Protein AF-A0A937Q7F6-F1 (afdb_monomer_lite)

Secondary structure (DSSP, 8-state):
---------------------------------S-SSTT---HHHHTTT-HHHHHHHTTSTTTTSEEE--HHHHHHH-PPP-SPEEETTEEEEEEEETTEEEEEEEETTEEEEEE--EEEE-SSEEEEEEE-GGG-EEEEEEEEETTTTEEEESGGG-B---TTS----BPPTTSGGGBIIIIIHHHHEEEEE---BTTTTB---EEEEESS-THHHH--

Foldseek 3Di:
DDDDDDDDDDDDDDDDDDDDDPDPDPPPPDPDDPPPDPPDDFQVVVCVVPVVVSVVQCPDQQVVQKDFDFLVCCVPQADFADAWADDPQWTWGWDDDRGWIWIWIQGPVGIDIFTFTMWGTRPFKTWTWGADPQRWTFTDQWIAGRVVNHIDGPQQVDFDDDVPDDGPPRDDSPDPCRTCLRPPVVQFAAAKDQPADPVSRHTPIDGDHTGNTPCVPVND

Structure (mmCIF, N/CA/C/O backbone):
data_AF-A0A937Q7F6-F1
#
_entry.id   AF-A0A937Q7F6-F1
#
loop_
_atom_site.group_PDB
_atom_site.id
_atom_site.type_symbol
_atom_site.label_atom_id
_atom_site.label_alt_id
_atom_site.label_comp_id
_atom_site.label_asym_id
_atom_site.label_entity_id
_atom_site.label_seq_id
_atom_site.pdbx_PDB_ins_code
_atom_site.Cartn_x
_atom_site.Cartn_y
_atom_site.Cartn_z
_atom_site.occupancy
_atom_site.B_iso_or_equiv
_atom_site.auth_seq_id
_atom_site.auth_comp_id
_atom_site.auth_asym_id
_atom_site.auth_atom_id
_atom_site.pdbx_PDB_model_num
ATOM 1 N N . MET A 1 1 ? 82.180 -1.353 56.296 1.00 41.38 1 MET A N 1
ATOM 2 C CA . MET A 1 1 ? 80.751 -1.530 56.639 1.00 41.38 1 MET A CA 1
ATOM 3 C C . MET A 1 1 ? 80.002 -0.275 56.201 1.00 41.38 1 MET A C 1
ATOM 5 O O . MET A 1 1 ? 80.162 0.764 56.822 1.00 41.38 1 MET A O 1
ATOM 9 N N . LYS A 1 2 ? 79.315 -0.335 55.053 1.00 37.00 2 LYS A N 1
ATOM 10 C CA . LYS A 1 2 ? 78.633 0.799 54.401 1.00 37.00 2 LYS A CA 1
ATOM 11 C C . LYS A 1 2 ? 77.178 0.865 54.887 1.00 37.00 2 LYS A C 1
ATOM 13 O O . LYS A 1 2 ? 76.529 -0.176 54.926 1.00 37.00 2 LYS A O 1
ATOM 18 N N . ARG A 1 3 ? 76.678 2.050 55.258 1.00 42.69 3 ARG A N 1
ATOM 19 C CA . ARG A 1 3 ? 75.263 2.291 55.595 1.00 42.69 3 ARG A CA 1
ATOM 20 C C . ARG A 1 3 ? 74.592 3.149 54.524 1.00 42.69 3 ARG A C 1
ATOM 22 O O . ARG A 1 3 ? 75.158 4.129 54.055 1.00 42.69 3 ARG A O 1
ATOM 29 N N . SER A 1 4 ? 73.405 2.683 54.161 1.00 40.66 4 SER A N 1
ATOM 30 C CA . SER A 1 4 ? 72.508 3.097 53.090 1.00 40.66 4 SER A CA 1
ATOM 31 C C . SER A 1 4 ? 71.841 4.453 53.307 1.00 40.66 4 SER A C 1
ATOM 33 O O . SER A 1 4 ? 71.463 4.787 54.425 1.00 40.66 4 SER A O 1
ATOM 35 N N . ILE A 1 5 ? 71.572 5.152 52.203 1.00 44.28 5 ILE A N 1
ATOM 36 C CA . ILE A 1 5 ? 70.488 6.132 52.070 1.00 44.28 5 ILE A CA 1
ATOM 37 C C . ILE A 1 5 ? 69.797 5.799 50.744 1.00 44.28 5 ILE A C 1
ATOM 39 O O . ILE A 1 5 ? 70.442 5.830 49.699 1.00 44.28 5 ILE A O 1
ATOM 43 N N . PHE A 1 6 ? 68.516 5.430 50.783 1.00 43.22 6 PHE A N 1
ATOM 44 C CA . PHE A 1 6 ? 67.687 5.253 49.589 1.00 43.22 6 PHE A CA 1
ATOM 45 C C . PHE A 1 6 ? 66.431 6.111 49.739 1.00 43.22 6 PHE A C 1
ATOM 47 O O . PHE A 1 6 ? 65.776 6.087 50.781 1.00 43.22 6 PHE A O 1
ATOM 54 N N . LEU A 1 7 ? 66.169 6.915 48.709 1.00 42.97 7 LEU A N 1
ATOM 55 C CA . LEU A 1 7 ? 65.088 7.888 48.626 1.00 42.97 7 LEU A CA 1
ATOM 56 C C . LEU A 1 7 ? 63.710 7.217 48.538 1.00 42.97 7 LEU A C 1
ATOM 58 O O . LEU A 1 7 ? 63.527 6.230 47.828 1.00 42.97 7 LEU A O 1
ATOM 62 N N . ILE A 1 8 ? 62.739 7.821 49.220 1.00 42.22 8 ILE A N 1
ATOM 63 C CA . ILE A 1 8 ? 61.308 7.519 49.138 1.00 42.22 8 ILE A CA 1
ATOM 64 C C . ILE A 1 8 ? 60.747 8.209 47.886 1.00 42.22 8 ILE A C 1
ATOM 66 O O . ILE A 1 8 ? 60.823 9.431 47.778 1.00 42.22 8 ILE A O 1
ATOM 70 N N . PHE A 1 9 ? 60.167 7.440 46.961 1.00 42.91 9 PHE A N 1
ATOM 71 C CA . PHE A 1 9 ? 59.364 7.965 45.853 1.00 42.91 9 PHE A CA 1
ATOM 72 C C . PHE A 1 9 ? 57.889 7.638 46.110 1.00 42.91 9 PHE A C 1
ATOM 74 O O . PHE A 1 9 ? 57.505 6.477 46.240 1.00 42.91 9 PHE A O 1
ATOM 81 N N . LEU A 1 10 ? 57.078 8.688 46.221 1.00 41.47 10 LEU A N 1
ATOM 82 C CA . LEU A 1 10 ? 55.631 8.648 46.406 1.00 41.47 10 LEU A CA 1
ATOM 83 C C . LEU A 1 10 ? 54.973 8.478 45.023 1.00 41.47 10 LEU A C 1
ATOM 85 O O . LEU A 1 10 ? 55.100 9.366 44.182 1.00 41.47 10 LEU A O 1
ATOM 89 N N . MET A 1 11 ? 54.279 7.364 44.767 1.00 41.56 11 MET A N 1
ATOM 90 C CA . MET A 1 11 ? 53.427 7.209 43.579 1.00 41.56 11 MET A CA 1
ATOM 91 C C . MET A 1 11 ? 51.958 7.380 43.969 1.00 41.56 11 MET A C 1
ATOM 93 O O . MET A 1 11 ? 51.376 6.540 44.651 1.00 41.56 11 MET A O 1
ATOM 97 N N . VAL A 1 12 ? 51.373 8.492 43.526 1.00 44.25 12 VAL A N 1
ATOM 98 C CA . VAL A 1 12 ? 49.939 8.789 43.593 1.00 44.25 12 VAL A CA 1
ATOM 99 C C . VAL A 1 12 ? 49.246 8.050 42.448 1.00 44.25 12 VAL A C 1
ATOM 101 O O . VAL A 1 12 ? 49.537 8.301 41.281 1.00 44.25 12 VAL A O 1
ATOM 104 N N . THR A 1 13 ? 48.332 7.135 42.764 1.00 44.84 13 THR A N 1
ATOM 105 C CA . THR A 1 13 ? 47.493 6.450 41.775 1.00 44.84 13 THR A CA 1
ATOM 106 C C . THR A 1 13 ? 46.226 7.267 41.510 1.00 44.84 13 THR A C 1
ATOM 108 O O . THR A 1 13 ? 45.355 7.405 42.365 1.00 44.84 13 THR A O 1
ATOM 111 N N . ALA A 1 14 ? 46.116 7.829 40.304 1.00 43.12 14 ALA A N 1
ATOM 112 C CA . ALA A 1 14 ? 44.903 8.484 39.824 1.00 43.12 14 ALA A CA 1
ATOM 113 C C . ALA A 1 14 ? 43.914 7.426 39.304 1.00 43.12 14 ALA A C 1
ATOM 115 O O . ALA A 1 14 ? 44.184 6.740 38.320 1.00 43.12 14 ALA A O 1
ATOM 116 N N . THR A 1 15 ? 42.767 7.284 39.964 1.00 47.25 15 THR A N 1
ATOM 117 C CA . THR A 1 15 ? 41.642 6.467 39.491 1.00 47.25 15 THR A CA 1
ATOM 118 C C . THR A 1 15 ? 40.727 7.333 38.625 1.00 47.25 15 THR A C 1
ATOM 120 O O . THR A 1 15 ? 40.083 8.261 39.108 1.00 47.25 15 THR A O 1
ATOM 123 N N . ALA A 1 16 ? 40.693 7.056 37.319 1.00 46.22 16 ALA A N 1
ATOM 124 C CA . ALA A 1 16 ? 39.800 7.719 36.374 1.00 46.22 16 ALA A CA 1
ATOM 125 C C . ALA A 1 16 ? 38.402 7.076 36.417 1.00 46.22 16 ALA A C 1
ATOM 127 O O . ALA A 1 16 ? 38.238 5.884 36.155 1.00 46.22 16 ALA A O 1
ATOM 128 N N . LEU A 1 17 ? 37.397 7.885 36.751 1.00 40.75 17 LEU A N 1
ATOM 129 C CA . LEU A 1 17 ? 35.981 7.531 36.783 1.00 40.75 17 LEU A CA 1
ATOM 130 C C . LEU A 1 17 ? 35.428 7.530 35.342 1.00 40.75 17 LEU A C 1
ATOM 132 O O . LEU A 1 17 ? 35.340 8.583 34.711 1.00 40.75 17 LEU A O 1
ATOM 136 N N . ILE A 1 18 ? 35.070 6.362 34.799 1.00 47.44 18 ILE A N 1
ATOM 137 C CA . ILE A 1 18 ? 34.469 6.247 33.459 1.00 47.44 18 ILE A CA 1
ATOM 138 C C . ILE A 1 18 ? 32.965 6.528 33.565 1.00 47.44 18 ILE A C 1
ATOM 140 O O . ILE A 1 18 ? 32.190 5.693 34.028 1.00 47.44 18 ILE A O 1
ATOM 144 N N . ILE A 1 19 ? 32.545 7.715 33.124 1.00 47.91 19 ILE A N 1
ATOM 145 C CA . ILE A 1 19 ? 31.134 8.087 32.967 1.00 47.91 19 ILE A CA 1
ATOM 146 C C . ILE A 1 19 ? 30.621 7.452 31.668 1.00 47.91 19 ILE A C 1
ATOM 148 O O . ILE A 1 19 ? 30.924 7.914 30.568 1.00 47.91 19 ILE A O 1
ATOM 152 N N . GLY A 1 20 ? 29.847 6.372 31.795 1.00 42.16 20 GLY A N 1
ATOM 153 C CA . GLY A 1 20 ? 29.201 5.687 30.675 1.00 42.16 20 GLY A CA 1
ATOM 154 C C . GLY A 1 20 ? 28.135 6.559 30.011 1.00 42.16 20 GLY A C 1
ATOM 155 O O . GLY A 1 20 ? 27.006 6.657 30.488 1.00 42.16 20 GLY A O 1
ATOM 156 N N . SER A 1 21 ? 28.484 7.184 28.890 1.00 43.34 21 SER A N 1
ATOM 157 C CA . SER A 1 21 ? 27.556 7.920 28.030 1.00 43.34 21 SER A CA 1
ATOM 158 C C . SER A 1 21 ? 26.897 6.937 27.055 1.00 43.34 21 SER A C 1
ATOM 160 O O . SER A 1 21 ? 27.505 6.494 26.084 1.00 43.34 21 SER A O 1
ATOM 162 N N . SER A 1 22 ? 25.641 6.566 27.320 1.00 47.81 22 SER A N 1
ATOM 163 C CA . SER A 1 22 ? 24.826 5.760 26.401 1.00 47.81 22 SER A CA 1
ATOM 164 C C . SER A 1 22 ? 24.360 6.622 25.222 1.00 47.81 22 SER A C 1
ATOM 166 O O . SER A 1 22 ? 23.294 7.238 25.249 1.00 47.81 22 SER A O 1
ATOM 168 N N . LEU A 1 23 ? 25.182 6.688 24.176 1.00 47.19 23 LEU A N 1
ATOM 169 C CA . LEU A 1 23 ? 24.797 7.236 22.878 1.00 47.19 23 LEU A CA 1
ATOM 170 C C . LEU A 1 23 ? 23.854 6.240 22.187 1.00 47.19 23 LEU A C 1
ATOM 172 O O . LEU A 1 23 ? 24.284 5.221 21.646 1.00 47.19 23 LEU A O 1
ATOM 176 N N . LYS A 1 24 ? 22.547 6.530 22.211 1.00 45.81 24 LYS A N 1
ATOM 177 C CA . LYS A 1 24 ? 21.564 5.859 21.350 1.00 45.81 24 LYS A CA 1
ATOM 178 C C . LYS A 1 24 ? 21.960 6.111 19.897 1.00 45.81 24 LYS A C 1
ATOM 180 O O 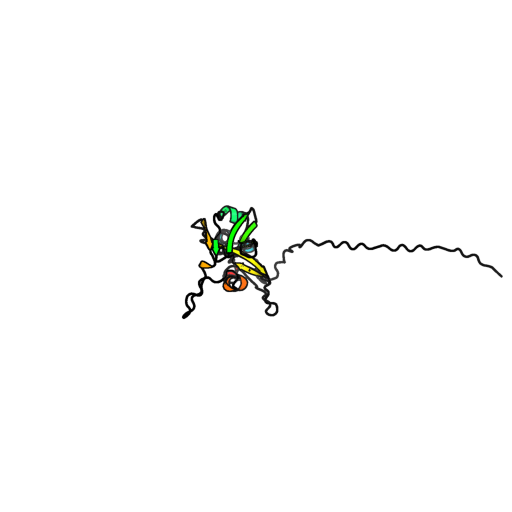. LYS A 1 24 ? 21.828 7.227 19.401 1.00 45.81 24 LYS A O 1
ATOM 185 N N . SER A 1 25 ? 22.473 5.077 19.240 1.00 48.38 25 SER A N 1
ATOM 186 C CA . SER A 1 25 ? 22.811 5.132 17.820 1.00 48.38 25 SER A CA 1
ATOM 187 C C . SER A 1 25 ? 21.541 5.368 16.991 1.00 48.38 25 SER A C 1
ATOM 189 O O . SER A 1 25 ? 20.507 4.761 17.289 1.00 48.38 25 SER A O 1
ATOM 191 N N . PRO A 1 26 ? 21.579 6.235 15.965 1.00 45.44 26 PRO A N 1
ATOM 192 C CA . PRO A 1 26 ? 20.468 6.379 15.039 1.00 45.44 26 PRO A CA 1
ATOM 193 C C . PRO A 1 26 ? 20.284 5.067 14.268 1.00 45.44 26 PRO A C 1
ATOM 195 O O . PRO A 1 26 ? 21.254 4.419 13.876 1.00 45.44 26 PRO A O 1
ATOM 198 N N . ILE A 1 27 ? 19.028 4.664 14.067 1.00 40.19 27 ILE A N 1
ATOM 199 C CA . ILE A 1 27 ? 18.672 3.525 13.219 1.00 40.19 27 ILE A CA 1
ATOM 200 C C . ILE A 1 27 ? 19.013 3.916 11.779 1.00 40.19 27 ILE A C 1
ATOM 202 O O . ILE A 1 27 ? 18.223 4.552 11.084 1.00 40.19 27 ILE A O 1
ATOM 206 N N . THR A 1 28 ? 20.218 3.570 11.343 1.00 36.03 28 THR A N 1
ATOM 207 C CA . THR A 1 28 ? 20.608 3.620 9.938 1.00 36.03 28 THR A CA 1
ATOM 208 C C . THR A 1 28 ? 19.859 2.503 9.219 1.00 36.03 28 THR A C 1
ATOM 210 O O . THR A 1 28 ? 20.132 1.324 9.438 1.00 36.03 28 THR A O 1
ATOM 213 N N . VAL A 1 29 ? 18.897 2.860 8.366 1.00 40.47 29 VAL A N 1
ATOM 214 C CA . VAL A 1 29 ? 18.331 1.924 7.387 1.00 40.47 29 VAL A CA 1
ATOM 215 C C . VAL A 1 29 ? 19.428 1.660 6.361 1.00 40.47 29 VAL A C 1
ATOM 217 O O . VAL A 1 29 ? 19.639 2.448 5.443 1.00 40.47 29 VAL A O 1
ATOM 220 N N . ALA A 1 30 ? 20.189 0.588 6.568 1.00 38.88 30 ALA A N 1
ATOM 221 C CA . ALA A 1 30 ? 21.149 0.118 5.586 1.00 38.88 30 ALA A CA 1
ATOM 222 C C . ALA A 1 30 ? 20.386 -0.338 4.336 1.00 38.88 30 ALA A C 1
ATOM 224 O O . ALA A 1 30 ? 19.498 -1.188 4.423 1.00 38.88 30 ALA A O 1
ATOM 225 N N . ALA A 1 31 ? 20.735 0.226 3.179 1.00 39.72 31 ALA A N 1
ATOM 226 C CA . ALA A 1 31 ? 20.349 -0.327 1.890 1.00 39.72 31 ALA A CA 1
ATOM 227 C C . ALA A 1 31 ? 20.941 -1.743 1.799 1.00 39.72 31 ALA A C 1
ATOM 229 O O . ALA A 1 31 ? 22.158 -1.907 1.698 1.00 39.72 31 ALA A O 1
ATOM 230 N N . GLN A 1 32 ? 20.097 -2.767 1.937 1.00 38.62 32 GLN A N 1
ATOM 231 C CA . GLN A 1 32 ? 20.521 -4.154 1.765 1.00 38.62 32 GLN A CA 1
ATOM 232 C C . GLN A 1 32 ? 20.929 -4.377 0.308 1.00 38.62 32 GLN A C 1
ATOM 234 O O . GLN A 1 32 ? 20.225 -3.963 -0.613 1.00 38.62 32 GLN A O 1
ATOM 239 N N . SER A 1 33 ? 22.095 -4.998 0.129 1.00 38.59 33 SER A N 1
ATOM 240 C CA . SER A 1 33 ? 22.683 -5.291 -1.171 1.00 38.59 33 SER A CA 1
ATOM 241 C C . SER A 1 33 ? 21.831 -6.282 -1.970 1.00 38.59 33 SER A C 1
ATOM 243 O O . SER A 1 33 ? 21.072 -7.085 -1.426 1.00 38.59 33 SER A O 1
ATOM 245 N N . SER A 1 34 ? 21.984 -6.214 -3.288 1.00 42.44 34 SER A N 1
ATOM 246 C CA . SER A 1 34 ? 21.232 -6.899 -4.343 1.00 42.44 34 SER A CA 1
ATOM 247 C C . SER A 1 34 ? 21.404 -8.429 -4.413 1.00 42.44 34 SER A C 1
ATOM 249 O O . SER A 1 34 ? 21.290 -9.000 -5.490 1.00 42.44 34 SER A O 1
ATOM 251 N N . SER A 1 35 ? 21.685 -9.131 -3.309 1.00 45.62 35 SER A N 1
ATOM 252 C CA . SER A 1 35 ? 22.067 -10.556 -3.344 1.00 45.62 35 SER A CA 1
ATOM 253 C C . SER A 1 35 ? 20.969 -11.565 -2.980 1.00 45.62 35 SER A C 1
ATOM 255 O O . SER A 1 35 ? 21.278 -12.742 -2.824 1.00 45.62 35 SER A O 1
ATOM 257 N N . LYS A 1 36 ? 19.699 -11.165 -2.809 1.00 57.16 36 LYS A N 1
ATOM 258 C CA . LYS A 1 36 ? 18.628 -12.122 -2.440 1.00 57.16 36 LYS A CA 1
ATOM 259 C C . LYS A 1 36 ? 17.905 -12.793 -3.612 1.00 57.16 36 LYS A C 1
ATOM 261 O O . LYS A 1 36 ? 17.160 -13.738 -3.368 1.00 57.16 36 LYS A O 1
ATOM 266 N N . TYR A 1 37 ? 18.136 -12.355 -4.848 1.00 66.38 37 TYR A N 1
ATOM 267 C CA . TYR A 1 37 ? 17.488 -12.911 -6.038 1.00 66.38 37 TYR A CA 1
ATOM 268 C C . TYR A 1 37 ? 18.551 -13.240 -7.084 1.00 66.38 37 TYR A C 1
ATOM 270 O O . TYR A 1 37 ? 18.811 -12.443 -7.979 1.00 66.38 37 TYR A O 1
ATOM 278 N N . GLU A 1 38 ? 19.218 -14.389 -6.932 1.00 74.12 38 GLU A N 1
ATOM 279 C CA . GLU A 1 38 ? 20.202 -14.857 -7.914 1.00 74.12 38 GLU A CA 1
ATOM 280 C C . GLU A 1 38 ? 19.581 -14.879 -9.320 1.00 74.12 38 GLU A C 1
ATOM 282 O O . GLU A 1 38 ? 18.501 -15.435 -9.522 1.00 74.12 38 GLU A O 1
ATOM 287 N N . GLY A 1 39 ? 20.256 -14.233 -10.272 1.00 82.62 39 GLY A N 1
ATOM 288 C CA . GLY A 1 39 ? 19.824 -14.123 -11.666 1.00 82.62 39 GLY A CA 1
ATOM 289 C C . GLY A 1 39 ? 18.955 -12.906 -11.991 1.00 82.62 39 GLY A C 1
ATOM 290 O O . GLY A 1 39 ? 18.956 -12.486 -13.136 1.00 82.62 39 GLY A O 1
ATOM 291 N N . TYR A 1 40 ? 18.287 -12.286 -11.015 1.00 87.50 40 TYR A N 1
ATOM 292 C CA . TYR A 1 40 ? 17.432 -11.123 -11.273 1.00 87.50 40 TYR A CA 1
ATOM 293 C C . TYR A 1 40 ? 18.223 -9.812 -11.166 1.00 87.50 40 TYR A C 1
ATOM 295 O O . TYR A 1 40 ? 18.958 -9.585 -10.202 1.00 87.50 40 TYR A O 1
ATOM 303 N N . ILE A 1 41 ? 18.050 -8.928 -12.144 1.00 89.62 41 ILE A N 1
ATOM 304 C CA . ILE A 1 41 ? 18.761 -7.650 -12.292 1.00 89.62 41 ILE A CA 1
ATOM 305 C C . ILE A 1 41 ? 17.835 -6.427 -12.213 1.00 89.62 41 ILE A C 1
ATOM 307 O O . ILE A 1 41 ? 18.323 -5.292 -12.234 1.00 89.62 41 ILE A O 1
ATOM 311 N N . GLY A 1 42 ? 16.521 -6.641 -12.114 1.00 91.12 42 GLY A N 1
ATOM 312 C CA . GLY A 1 42 ? 15.513 -5.595 -11.979 1.00 91.12 42 GLY A CA 1
ATOM 313 C C . GLY A 1 42 ? 15.182 -4.882 -13.292 1.00 91.12 42 GLY A C 1
ATOM 314 O O . GLY A 1 42 ? 16.003 -4.741 -14.203 1.00 91.12 42 GLY A O 1
ATOM 315 N N . SER A 1 43 ? 13.965 -4.345 -13.375 1.00 93.62 43 SER A N 1
ATOM 316 C CA . SER A 1 43 ? 13.422 -3.736 -14.596 1.00 93.62 43 SER A CA 1
ATOM 317 C C . SER A 1 43 ? 14.214 -2.515 -15.055 1.00 93.62 43 SER A C 1
ATOM 319 O O . SER A 1 43 ? 14.253 -2.202 -16.246 1.00 93.62 43 SER A O 1
ATOM 321 N N . THR A 1 44 ? 14.856 -1.800 -14.123 1.00 92.94 44 THR A N 1
ATOM 322 C CA . THR A 1 44 ? 15.680 -0.625 -14.459 1.00 92.94 44 THR A CA 1
ATOM 323 C C . THR A 1 44 ? 16.841 -1.000 -15.382 1.00 92.94 44 THR A C 1
ATOM 325 O O . THR A 1 44 ? 17.158 -0.229 -16.289 1.00 92.94 44 THR A O 1
ATOM 328 N N . SER A 1 45 ? 17.423 -2.190 -15.208 1.00 93.25 45 SER A N 1
ATOM 329 C CA . SER A 1 45 ? 18.525 -2.694 -16.035 1.00 93.25 45 SER A CA 1
ATOM 330 C C . SER A 1 45 ? 18.076 -2.986 -17.471 1.00 93.25 45 SER A C 1
ATOM 332 O O . SER A 1 45 ? 18.836 -2.790 -18.415 1.00 93.25 45 SER A O 1
ATOM 334 N N . CYS A 1 46 ? 16.803 -3.343 -17.678 1.00 94.38 46 CYS A N 1
ATOM 335 C CA . CYS A 1 46 ? 16.237 -3.558 -19.012 1.00 94.38 46 CYS A CA 1
ATOM 336 C C . CYS A 1 46 ? 16.132 -2.258 -19.833 1.00 94.38 46 CYS A C 1
ATOM 338 O O . CYS A 1 46 ? 16.056 -2.304 -21.061 1.00 94.38 46 CYS A O 1
ATOM 340 N N . ARG A 1 47 ? 16.092 -1.086 -19.181 1.00 95.50 47 ARG A N 1
ATOM 341 C CA . ARG A 1 47 ? 15.790 0.203 -19.826 1.00 95.50 47 ARG A CA 1
ATOM 342 C C . ARG A 1 47 ? 16.823 0.626 -20.866 1.00 95.50 47 ARG A C 1
ATOM 344 O O . ARG A 1 47 ? 16.435 1.265 -21.836 1.00 95.50 47 ARG A O 1
ATOM 351 N N . GLU A 1 48 ? 18.100 0.310 -20.667 1.00 95.06 48 GLU A N 1
ATOM 352 C CA . GLU A 1 48 ? 19.177 0.750 -21.565 1.00 95.06 48 GLU A CA 1
ATOM 353 C C . GLU A 1 48 ? 18.992 0.201 -22.987 1.00 95.06 48 GLU A C 1
ATOM 355 O O . GLU A 1 48 ? 19.095 0.948 -23.957 1.00 95.06 48 GLU A O 1
ATOM 360 N N . CYS A 1 49 ? 18.615 -1.076 -23.111 1.00 97.62 49 CYS A N 1
ATOM 361 C CA . CYS A 1 49 ? 18.367 -1.716 -24.405 1.00 97.62 49 CYS A CA 1
ATOM 362 C C . CYS A 1 49 ? 16.882 -1.704 -24.817 1.00 97.62 49 CYS A C 1
ATOM 364 O O . CYS A 1 49 ? 16.569 -1.683 -26.007 1.00 97.62 49 CYS A O 1
ATOM 366 N N . HIS A 1 50 ? 15.951 -1.697 -23.857 1.00 97.50 50 HIS A N 1
ATOM 367 C CA . HIS A 1 50 ? 14.503 -1.794 -24.091 1.00 97.50 50 HIS A CA 1
ATOM 368 C C . HIS A 1 50 ? 13.735 -0.540 -23.654 1.00 97.50 50 HIS A C 1
ATOM 370 O O . HIS A 1 50 ? 12.611 -0.623 -23.152 1.00 97.50 50 HIS A O 1
ATOM 376 N N . GLU A 1 51 ? 14.310 0.642 -23.877 1.00 97.81 51 GLU A N 1
ATOM 377 C CA . GLU A 1 51 ? 13.784 1.920 -23.385 1.00 97.81 51 GLU A CA 1
ATOM 378 C C . GLU A 1 51 ? 12.302 2.143 -23.730 1.00 97.81 51 GLU A C 1
ATOM 380 O O . GLU A 1 51 ? 11.508 2.547 -22.877 1.00 97.81 51 GLU A O 1
ATOM 385 N N . LYS A 1 52 ? 11.905 1.837 -24.972 1.00 98.12 52 LYS A N 1
ATOM 386 C CA . LYS A 1 52 ? 10.516 1.974 -25.430 1.00 98.12 52 LYS A CA 1
ATOM 387 C C . LYS A 1 52 ? 9.556 1.122 -24.598 1.00 98.12 52 LYS A C 1
ATOM 389 O O . LYS A 1 52 ? 8.505 1.614 -24.196 1.00 98.12 52 LYS A O 1
ATOM 394 N N . PHE A 1 53 ? 9.905 -0.137 -24.340 1.00 97.19 53 PHE A N 1
ATOM 395 C CA . PHE A 1 53 ? 9.069 -1.035 -23.544 1.00 97.19 53 PHE A CA 1
ATOM 396 C C . PHE A 1 53 ? 9.048 -0.608 -22.084 1.00 97.19 53 PHE A C 1
ATOM 398 O O . PHE A 1 53 ? 7.973 -0.539 -21.497 1.00 97.19 53 PHE A O 1
AT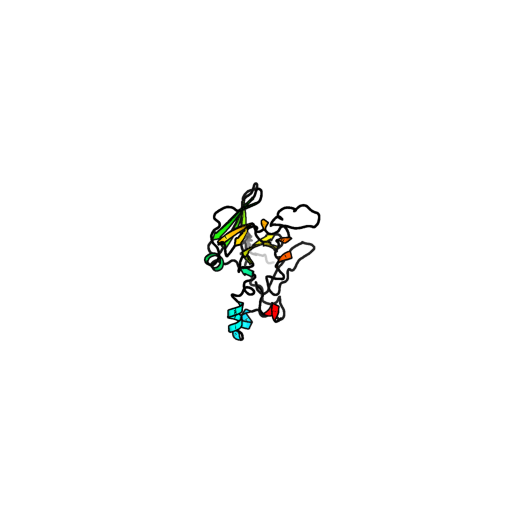OM 405 N N . TYR A 1 54 ? 10.199 -0.219 -21.531 1.00 96.94 54 TYR A N 1
ATOM 406 C CA . TYR A 1 54 ? 10.282 0.293 -20.168 1.00 96.94 54 TYR A CA 1
ATOM 407 C C . TYR A 1 54 ? 9.380 1.520 -19.964 1.00 96.94 54 TYR A C 1
ATOM 409 O O . TYR A 1 54 ? 8.607 1.571 -19.011 1.00 96.94 54 TYR A O 1
ATOM 417 N N . LYS A 1 55 ? 9.417 2.491 -20.888 1.00 96.88 55 LYS A N 1
ATOM 418 C CA . LYS A 1 55 ? 8.580 3.704 -20.842 1.00 96.88 55 LYS A CA 1
ATOM 419 C C . LYS A 1 55 ? 7.078 3.406 -20.909 1.00 96.88 55 LYS A C 1
ATOM 421 O O . LYS A 1 55 ? 6.297 4.173 -20.354 1.00 96.88 55 LYS A O 1
ATOM 426 N N . LEU A 1 56 ? 6.675 2.320 -21.569 1.00 97.12 56 LEU A N 1
ATOM 427 C CA . LEU A 1 56 ? 5.279 1.873 -21.621 1.00 97.12 56 LEU A CA 1
ATOM 428 C C . LEU A 1 56 ? 4.884 1.061 -20.381 1.00 97.12 56 LEU A C 1
ATOM 430 O O . LEU A 1 56 ? 3.772 1.207 -19.879 1.00 97.12 56 LEU A O 1
ATOM 434 N N . TRP A 1 57 ? 5.790 0.223 -19.878 1.00 96.38 57 TRP A N 1
ATOM 435 C CA . TRP A 1 57 ? 5.559 -0.636 -18.722 1.00 96.38 57 TRP A CA 1
ATOM 436 C C . TRP A 1 57 ? 5.525 0.145 -17.404 1.00 96.38 57 TRP A C 1
ATOM 438 O O . TRP A 1 57 ? 4.610 -0.069 -16.611 1.00 96.38 57 TRP A O 1
ATOM 448 N N . ALA A 1 58 ? 6.465 1.063 -17.169 1.00 94.38 58 ALA A N 1
ATOM 449 C CA . ALA A 1 58 ? 6.605 1.756 -15.886 1.00 94.38 58 ALA A CA 1
ATOM 450 C C . ALA A 1 58 ? 5.320 2.480 -15.413 1.00 94.38 58 ALA A C 1
ATOM 452 O O . ALA A 1 58 ? 4.987 2.363 -14.235 1.00 94.38 58 ALA A O 1
ATOM 453 N N . PRO A 1 59 ? 4.552 3.181 -16.277 1.00 93.25 59 PRO A N 1
ATOM 454 C CA . PRO A 1 59 ? 3.268 3.771 -15.889 1.00 93.25 59 PRO A CA 1
ATOM 455 C C . PRO A 1 59 ? 2.066 2.825 -16.067 1.00 93.25 59 PRO A C 1
ATOM 457 O O . PRO A 1 59 ? 0.927 3.235 -15.839 1.00 93.25 59 PRO A O 1
ATOM 460 N N . SER A 1 60 ? 2.276 1.588 -16.529 1.00 94.56 60 SER A N 1
ATOM 461 C CA . SER A 1 60 ? 1.195 0.622 -16.743 1.00 94.56 60 SER A CA 1
ATOM 462 C C . SER A 1 60 ? 0.614 0.113 -15.423 1.00 94.56 60 SER A C 1
ATOM 464 O O . SER A 1 60 ? 1.207 0.245 -14.354 1.00 94.56 60 SER A O 1
ATOM 466 N N . HIS A 1 61 ? -0.537 -0.554 -15.496 1.00 93.12 61 HIS A N 1
ATOM 467 C CA . HIS A 1 61 ? -1.143 -1.181 -14.321 1.00 93.12 61 HIS A CA 1
ATOM 468 C C . HIS A 1 61 ? -0.286 -2.295 -13.711 1.00 93.12 61 HIS A C 1
ATOM 470 O O . HIS A 1 61 ? -0.388 -2.517 -12.513 1.00 93.12 61 HIS A O 1
ATOM 476 N N . HIS A 1 62 ? 0.570 -2.963 -14.491 1.00 94.25 62 HIS A N 1
ATOM 477 C CA . HIS A 1 62 ? 1.520 -3.936 -13.948 1.00 94.25 62 HIS A CA 1
ATOM 478 C C . HIS A 1 62 ? 2.644 -3.241 -13.178 1.00 94.25 62 HIS A C 1
ATOM 480 O O . HIS A 1 62 ? 2.853 -3.554 -12.008 1.00 94.25 62 HIS A O 1
ATOM 486 N N . GLY A 1 63 ? 3.290 -2.241 -13.786 1.00 93.06 63 GLY A N 1
ATOM 487 C CA . GLY A 1 63 ? 4.358 -1.473 -13.136 1.00 93.06 63 GLY A CA 1
ATOM 488 C C . GLY A 1 63 ? 3.894 -0.723 -11.882 1.00 93.06 63 GLY A C 1
ATOM 489 O O . GLY A 1 63 ? 4.677 -0.515 -10.963 1.00 93.06 63 GLY A O 1
ATOM 490 N N . LEU A 1 64 ? 2.605 -0.371 -11.811 1.00 93.06 64 LEU A N 1
ATOM 491 C CA . LEU A 1 64 ? 2.002 0.344 -10.682 1.00 93.06 64 LEU A CA 1
ATOM 492 C C . LEU A 1 64 ? 1.108 -0.527 -9.785 1.00 93.06 64 LEU A C 1
ATOM 494 O O . LEU A 1 64 ? 0.448 0.017 -8.899 1.00 93.06 64 LEU A O 1
ATOM 498 N N . ALA A 1 65 ? 1.081 -1.855 -9.980 1.00 92.75 65 ALA A N 1
ATOM 499 C CA . ALA A 1 65 ? 0.212 -2.767 -9.222 1.00 92.75 65 ALA A CA 1
ATOM 500 C C . ALA A 1 65 ? 0.437 -2.674 -7.701 1.00 92.75 65 ALA A C 1
ATOM 502 O O . ALA A 1 65 ? -0.503 -2.857 -6.916 1.00 92.75 65 ALA A O 1
ATOM 503 N N . MET A 1 66 ? 1.671 -2.355 -7.305 1.00 94.56 66 MET A N 1
ATOM 504 C CA . MET A 1 66 ? 2.041 -1.841 -5.994 1.00 94.56 66 MET A CA 1
ATOM 505 C C . MET A 1 66 ? 3.098 -0.756 -6.166 1.00 94.56 66 MET A C 1
ATOM 507 O O . MET A 1 66 ? 3.972 -0.857 -7.019 1.00 94.56 66 MET A O 1
ATOM 511 N N . GLN A 1 67 ? 3.046 0.268 -5.324 1.00 93.19 67 GLN A N 1
ATOM 512 C CA . GLN A 1 67 ? 4.036 1.340 -5.292 1.00 93.19 67 GLN A CA 1
ATOM 513 C C . GLN A 1 67 ? 4.187 1.892 -3.876 1.00 93.19 67 GLN A C 1
ATOM 515 O O . GLN A 1 67 ? 3.320 1.704 -3.020 1.00 93.19 67 GLN A O 1
ATOM 520 N N . HIS A 1 68 ? 5.288 2.589 -3.607 1.00 93.62 68 HIS A N 1
ATOM 521 C CA . HIS A 1 68 ? 5.433 3.321 -2.353 1.00 93.62 68 HIS A CA 1
ATOM 522 C C . HIS A 1 68 ? 4.403 4.447 -2.261 1.00 93.62 68 HIS A C 1
ATOM 524 O O . HIS A 1 68 ? 4.101 5.122 -3.248 1.00 93.62 68 HIS A O 1
ATOM 530 N N . TYR A 1 69 ? 3.901 4.699 -1.053 1.00 94.50 69 TYR A N 1
ATOM 531 C CA . TYR A 1 69 ? 3.155 5.925 -0.805 1.00 94.50 69 TYR A CA 1
ATOM 532 C C . TYR A 1 69 ? 4.122 7.112 -0.864 1.00 94.50 69 TYR A C 1
ATOM 534 O O . TYR A 1 69 ? 5.082 7.187 -0.096 1.00 94.50 69 TYR A O 1
ATOM 542 N N . THR A 1 70 ? 3.878 8.057 -1.771 1.00 93.31 70 THR A N 1
ATOM 543 C CA . THR A 1 70 ? 4.741 9.230 -1.960 1.00 93.31 70 THR A CA 1
ATOM 544 C C . THR A 1 70 ? 3.943 10.526 -1.918 1.00 93.31 70 THR A C 1
ATOM 546 O O . THR A 1 70 ? 2.737 10.559 -2.170 1.00 93.31 70 THR A O 1
ATOM 549 N N . ARG A 1 71 ? 4.641 11.642 -1.662 1.00 92.12 71 ARG A N 1
ATOM 550 C CA . ARG A 1 71 ? 4.064 12.992 -1.779 1.00 92.12 71 ARG A CA 1
ATOM 551 C C . ARG A 1 71 ? 3.450 13.233 -3.157 1.00 92.12 71 ARG A C 1
ATOM 553 O O . ARG A 1 71 ? 2.455 13.940 -3.272 1.00 92.12 71 ARG A O 1
ATOM 560 N N . GLU A 1 72 ? 4.095 12.718 -4.198 1.00 92.31 72 GLU A N 1
ATOM 561 C CA . GLU A 1 72 ? 3.652 12.911 -5.571 1.00 92.31 72 GLU A CA 1
ATOM 562 C C . GLU A 1 72 ? 2.357 12.155 -5.853 1.00 92.31 72 GLU A C 1
ATOM 564 O O . GLU A 1 72 ? 1.419 12.775 -6.353 1.00 92.31 72 GLU A O 1
ATOM 569 N N . LEU A 1 73 ? 2.279 10.877 -5.462 1.00 92.69 73 LEU A N 1
ATOM 570 C CA . LEU A 1 73 ? 1.054 10.084 -5.572 1.00 92.69 73 LEU A CA 1
ATOM 571 C C . LEU A 1 73 ? -0.095 10.767 -4.837 1.00 92.69 73 LEU A C 1
ATOM 573 O O . LEU A 1 73 ? -1.150 10.985 -5.430 1.00 92.69 73 LEU A O 1
ATOM 577 N N . ALA A 1 74 ? 0.140 11.155 -3.582 1.00 92.88 74 ALA A N 1
ATOM 578 C CA . ALA A 1 74 ? -0.861 11.798 -2.747 1.00 92.88 74 ALA A CA 1
ATOM 579 C C . ALA A 1 74 ? -1.387 13.095 -3.376 1.00 92.88 74 ALA A C 1
ATOM 581 O O . ALA A 1 74 ? -2.592 13.284 -3.484 1.00 92.88 74 ALA A O 1
ATOM 582 N N . ARG A 1 75 ? -0.487 13.962 -3.861 1.00 91.69 75 ARG A N 1
ATOM 583 C CA . ARG A 1 75 ? -0.855 15.235 -4.498 1.00 91.69 75 ARG A CA 1
ATOM 584 C C . ARG A 1 75 ? -1.625 15.041 -5.805 1.00 91.69 75 ARG A C 1
ATOM 586 O O . ARG A 1 75 ? -2.505 15.837 -6.107 1.00 91.69 75 ARG A O 1
ATOM 593 N N . LYS A 1 76 ? -1.228 14.060 -6.619 1.00 91.44 76 LYS A N 1
ATOM 594 C CA . LYS A 1 76 ? -1.800 13.855 -7.957 1.00 91.44 76 LYS A CA 1
ATOM 595 C C . LYS A 1 76 ? -3.125 13.103 -7.928 1.00 91.44 76 LYS A C 1
ATOM 597 O O . LYS A 1 76 ? -3.958 13.350 -8.792 1.00 91.44 76 LYS A O 1
ATOM 602 N N . SER A 1 77 ? -3.287 12.184 -6.979 1.00 92.44 77 SER A N 1
ATOM 603 C CA . SER A 1 77 ? -4.288 11.119 -7.103 1.00 92.44 77 SER A CA 1
ATOM 604 C C . SER A 1 77 ? -5.299 11.089 -5.967 1.00 92.44 77 SER A C 1
ATOM 606 O O . SER A 1 77 ? -6.307 10.415 -6.121 1.00 92.44 77 SER A O 1
ATOM 608 N N . LEU A 1 78 ? -5.048 11.780 -4.848 1.00 94.75 78 LEU A N 1
ATOM 609 C CA . LEU A 1 78 ? -5.901 11.714 -3.662 1.00 94.75 78 LEU A CA 1
ATOM 610 C C . LEU A 1 78 ? -6.491 13.084 -3.320 1.00 94.75 78 LEU A C 1
ATOM 612 O O . LEU A 1 78 ? -5.813 14.111 -3.368 1.00 94.75 78 LEU A O 1
ATOM 616 N N . THR A 1 79 ? -7.752 13.080 -2.905 1.00 95.06 79 THR A N 1
ATOM 617 C CA . THR A 1 79 ? -8.434 14.210 -2.264 1.00 95.06 79 THR A CA 1
ATOM 618 C C . THR A 1 79 ? -8.531 13.955 -0.758 1.00 95.06 79 THR A C 1
ATOM 620 O O . THR A 1 79 ? -8.578 12.794 -0.345 1.00 95.06 79 THR A O 1
ATOM 623 N N . PRO A 1 80 ? -8.536 14.992 0.099 1.00 94.88 80 PRO A N 1
ATOM 624 C CA . PRO A 1 80 ? -8.747 14.798 1.531 1.00 94.88 80 PRO A CA 1
ATOM 625 C C . PRO A 1 80 ? -10.096 14.127 1.808 1.00 94.88 80 PRO A C 1
ATOM 627 O O . PRO A 1 80 ? -11.105 14.494 1.210 1.00 94.88 80 PRO A O 1
ATOM 630 N N . GLN A 1 81 ? -10.122 13.178 2.741 1.00 96.12 81 GLN A N 1
ATOM 631 C CA . GLN A 1 81 ? -11.377 12.659 3.282 1.00 96.12 81 GLN A CA 1
ATOM 632 C C . GLN A 1 81 ? -12.083 13.784 4.056 1.00 96.12 81 GLN A C 1
ATOM 634 O O . GLN A 1 81 ? -11.417 14.471 4.834 1.00 96.12 81 GLN A O 1
ATOM 639 N N . THR A 1 82 ? -13.395 13.973 3.869 1.00 92.06 82 THR A N 1
ATOM 640 C CA . THR A 1 82 ? -14.203 15.038 4.512 1.00 92.06 82 THR A CA 1
ATOM 641 C C . THR A 1 82 ? -14.916 14.573 5.776 1.00 92.06 82 THR A C 1
ATOM 643 O O . THR A 1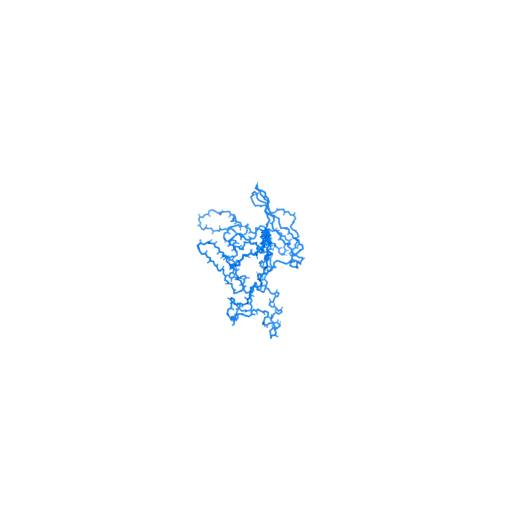 82 ? -14.871 15.274 6.790 1.00 92.06 82 THR A O 1
ATOM 646 N N . ASP A 1 83 ? -15.418 13.342 5.777 1.00 94.69 83 ASP A N 1
ATOM 647 C CA . ASP A 1 83 ? -16.194 12.753 6.870 1.00 94.69 83 ASP A CA 1
ATOM 648 C C . ASP A 1 83 ? -15.552 11.464 7.371 1.00 94.69 83 ASP A C 1
ATOM 650 O O . ASP A 1 83 ? -14.883 10.761 6.618 1.00 94.69 83 ASP A O 1
ATOM 654 N N . ASP A 1 84 ? -15.700 11.170 8.663 1.00 96.62 84 ASP A N 1
ATOM 655 C CA . ASP A 1 84 ? -15.151 9.940 9.232 1.00 96.62 84 ASP A CA 1
ATOM 656 C C . ASP A 1 84 ? -15.947 8.747 8.697 1.00 96.62 84 ASP A C 1
ATOM 658 O O . ASP A 1 84 ? -17.177 8.751 8.728 1.00 96.62 84 ASP A O 1
ATOM 662 N N . ILE A 1 85 ? -15.244 7.700 8.270 1.00 95.75 85 ILE A N 1
ATOM 663 C CA . ILE A 1 85 ? -15.873 6.423 7.930 1.00 95.75 85 ILE A CA 1
ATOM 664 C C . ILE A 1 85 ? -16.102 5.665 9.235 1.00 95.75 85 ILE A C 1
ATOM 666 O O . ILE A 1 85 ? -15.165 5.459 10.009 1.00 95.75 85 ILE A O 1
ATOM 670 N N . VAL A 1 86 ? -17.349 5.283 9.501 1.00 93.81 86 VAL A N 1
ATOM 671 C CA . VAL A 1 86 ? -17.761 4.655 10.762 1.00 93.81 86 VAL A CA 1
ATOM 672 C C . VAL A 1 86 ? -17.906 3.149 10.571 1.00 93.81 86 VAL A C 1
ATOM 674 O O . VAL A 1 86 ? -18.617 2.712 9.674 1.00 93.81 86 VAL A O 1
ATOM 677 N N . MET A 1 87 ? -17.267 2.364 11.439 1.00 90.06 87 MET A N 1
ATOM 678 C CA . MET A 1 87 ? -17.359 0.901 11.461 1.00 90.06 87 MET A CA 1
ATOM 679 C C . MET A 1 87 ? -17.579 0.437 12.904 1.00 90.06 87 MET A C 1
ATOM 681 O O . MET A 1 87 ? -16.641 0.383 13.705 1.00 90.06 87 MET A O 1
ATOM 685 N N . GLY A 1 88 ? -18.830 0.134 13.257 1.00 89.44 88 GLY A N 1
ATOM 686 C CA . GLY A 1 88 ? -19.211 -0.115 14.651 1.00 89.44 88 GLY A CA 1
ATOM 687 C C . GLY A 1 88 ? -18.871 1.084 15.545 1.00 89.44 88 GLY A C 1
ATOM 688 O O . GLY A 1 88 ? -19.185 2.222 15.203 1.00 89.44 88 GLY A O 1
ATOM 689 N N . ASP A 1 89 ? -18.175 0.836 16.657 1.00 92.62 89 ASP A N 1
ATOM 690 C CA . ASP A 1 89 ? -17.751 1.876 17.613 1.00 92.62 89 ASP A CA 1
ATOM 691 C C . ASP A 1 89 ? -16.496 2.657 17.179 1.00 92.62 89 ASP A C 1
ATOM 693 O O . ASP A 1 89 ? -15.972 3.477 17.941 1.00 92.62 89 ASP A O 1
ATOM 697 N N . TYR A 1 90 ? -15.974 2.388 15.979 1.00 94.81 90 TYR A N 1
ATOM 698 C CA . TYR A 1 90 ? -14.741 2.984 15.476 1.00 94.81 90 TYR A CA 1
ATOM 699 C C . TYR A 1 90 ? -14.999 3.978 14.346 1.00 94.81 90 TYR A C 1
ATOM 701 O O . TYR A 1 90 ? -15.892 3.806 13.517 1.00 94.81 90 TYR A O 1
ATOM 709 N N . ARG A 1 91 ? -14.170 5.021 14.298 1.00 96.94 91 ARG A N 1
ATOM 710 C CA . ARG A 1 91 ? -14.147 6.042 13.247 1.00 96.94 91 ARG A CA 1
ATOM 711 C C . ARG A 1 91 ? -12.776 6.087 12.598 1.00 96.94 91 ARG A C 1
ATOM 713 O O . ARG A 1 91 ? -11.763 6.101 13.300 1.00 96.94 91 ARG A O 1
ATOM 720 N N . TYR A 1 92 ? -12.757 6.149 11.273 1.00 97.38 92 TYR A N 1
ATOM 721 C CA . TYR A 1 92 ? -11.544 6.121 10.472 1.00 97.38 92 TYR A CA 1
ATOM 722 C C . TYR A 1 92 ? -11.411 7.368 9.606 1.00 97.38 92 TYR A C 1
ATOM 724 O O . TYR A 1 92 ? -12.341 7.743 8.889 1.00 97.38 92 TYR A O 1
ATOM 732 N N . ARG A 1 93 ? -10.225 7.982 9.649 1.00 97.44 93 ARG A N 1
ATOM 733 C CA . ARG A 1 93 ? -9.884 9.168 8.858 1.00 97.44 93 ARG A CA 1
ATOM 734 C C . ARG A 1 93 ? -8.516 9.027 8.209 1.00 97.44 93 ARG A C 1
ATOM 736 O O . ARG A 1 93 ? -7.511 8.955 8.911 1.00 97.44 93 ARG A O 1
ATOM 743 N N . ALA A 1 94 ? -8.464 9.067 6.886 1.00 97.00 94 ALA A N 1
ATOM 744 C CA . ALA A 1 94 ? -7.236 9.273 6.143 1.00 97.00 94 ALA A CA 1
ATOM 745 C C . ALA A 1 94 ? -6.800 10.744 6.236 1.00 97.00 94 ALA A C 1
ATOM 747 O O . ALA A 1 94 ? -7.519 11.665 5.848 1.00 97.00 94 ALA A O 1
ATOM 748 N N . GLU A 1 95 ? -5.592 10.959 6.740 1.00 95.25 95 GLU A N 1
ATOM 749 C CA . GLU A 1 95 ? -4.906 12.240 6.765 1.00 95.25 95 GLU A CA 1
ATOM 750 C C . GLU A 1 95 ? -3.766 12.231 5.751 1.00 95.25 95 GLU A C 1
ATOM 752 O O . GLU A 1 95 ? -2.786 11.489 5.881 1.00 95.25 95 GLU A O 1
ATOM 757 N N . ILE A 1 96 ? -3.877 13.104 4.755 1.00 91.94 96 ILE A N 1
ATOM 758 C CA . ILE A 1 96 ? -2.865 13.290 3.723 1.00 91.94 96 ILE A CA 1
ATOM 759 C C . ILE A 1 96 ? -2.001 14.486 4.116 1.00 91.94 96 ILE A C 1
ATOM 761 O O . ILE A 1 96 ? -2.481 15.615 4.175 1.00 91.94 96 ILE A O 1
ATOM 765 N N . GLN A 1 97 ? -0.712 14.255 4.357 1.00 83.56 97 GLN A N 1
ATOM 766 C CA . GLN A 1 97 ? 0.269 15.313 4.587 1.00 83.56 97 GLN A CA 1
ATOM 767 C C . GLN A 1 97 ? 1.349 15.287 3.491 1.00 83.56 97 GLN A C 1
ATOM 769 O O . GLN A 1 97 ? 1.503 14.298 2.764 1.00 83.56 97 GLN A O 1
ATOM 774 N N . PRO A 1 98 ? 2.136 16.364 3.325 1.00 73.00 98 PRO A N 1
ATOM 775 C CA . PRO A 1 98 ? 3.242 16.363 2.374 1.00 73.00 98 PRO A CA 1
ATOM 776 C C . PRO A 1 98 ? 4.264 15.254 2.688 1.00 73.00 98 PRO A C 1
ATOM 778 O O . PRO A 1 98 ? 5.024 15.340 3.645 1.00 73.00 98 PRO A O 1
ATOM 781 N N . GLY A 1 99 ? 4.292 14.202 1.864 1.00 68.19 99 GLY A N 1
ATOM 782 C CA . GLY A 1 99 ? 5.269 13.105 1.957 1.00 68.19 99 GLY A CA 1
ATOM 783 C C . GLY A 1 99 ? 4.984 12.040 3.009 1.00 68.19 99 GLY A C 1
ATOM 784 O O . GLY A 1 99 ? 5.735 11.074 3.091 1.00 68.19 99 GLY A O 1
ATOM 785 N N . ARG A 1 100 ? 3.905 12.177 3.783 1.00 85.44 100 ARG A N 1
ATOM 786 C CA . ARG A 1 100 ? 3.459 11.175 4.755 1.00 85.44 100 ARG A CA 1
ATOM 787 C C . ARG A 1 100 ? 1.943 11.132 4.761 1.00 85.44 100 ARG A C 1
ATOM 789 O O . ARG A 1 100 ? 1.286 12.142 4.539 1.00 85.44 100 ARG A O 1
ATOM 796 N N . GLY A 1 101 ? 1.388 9.963 5.000 1.00 94.38 101 GLY A N 1
ATOM 797 C CA . GLY A 1 101 ? -0.046 9.798 5.118 1.00 94.38 101 GLY A CA 1
ATOM 798 C C . GLY A 1 101 ? -0.350 8.810 6.218 1.00 94.38 101 GLY A C 1
ATOM 799 O O . GLY A 1 101 ? 0.469 7.937 6.520 1.00 94.38 101 GLY A O 1
ATOM 800 N N . TRP A 1 102 ? -1.503 8.978 6.843 1.00 96.75 102 TRP A N 1
ATOM 801 C CA . TRP A 1 102 ? -1.907 8.155 7.967 1.00 96.75 102 TRP A CA 1
ATOM 802 C C . TRP A 1 102 ? -3.393 7.870 7.909 1.00 96.75 102 TRP A C 1
ATOM 804 O O . TRP A 1 102 ? -4.153 8.700 7.428 1.00 96.75 102 TRP A O 1
ATOM 814 N N . VAL A 1 103 ? -3.806 6.747 8.476 1.00 97.50 103 VAL A N 1
ATOM 815 C CA . VAL A 1 103 ? -5.195 6.525 8.869 1.00 97.50 103 VAL A CA 1
ATOM 816 C C . VAL A 1 103 ? -5.268 6.622 10.385 1.00 97.50 103 VAL A C 1
ATOM 818 O O . VAL A 1 103 ? -4.549 5.915 11.097 1.00 97.50 103 VAL A O 1
ATOM 821 N N . LEU A 1 104 ? -6.106 7.529 10.874 1.00 97.56 104 LEU A N 1
ATOM 822 C CA . LEU A 1 104 ? -6.479 7.617 12.276 1.00 97.56 104 LEU A CA 1
ATOM 823 C C . LEU A 1 104 ? -7.629 6.649 12.541 1.00 97.56 104 LEU A C 1
ATOM 825 O O . LEU A 1 104 ? -8.625 6.673 11.827 1.00 97.56 104 LEU A O 1
ATOM 829 N N . GLU A 1 105 ? -7.482 5.816 13.564 1.00 97.44 105 GLU A N 1
ATOM 830 C CA . GLU A 1 105 ? -8.529 4.981 14.150 1.00 97.44 105 GLU A CA 1
ATOM 831 C C . GLU A 1 105 ? -8.905 5.597 15.495 1.00 97.44 105 GLU A C 1
ATOM 833 O O . GLU A 1 105 ? -8.081 5.618 16.408 1.00 97.44 105 GLU A O 1
ATOM 838 N N . ARG A 1 106 ? -10.137 6.077 15.640 1.00 97.94 106 ARG A N 1
ATOM 839 C CA . ARG A 1 106 ? -10.684 6.554 16.916 1.00 97.94 106 ARG A CA 1
ATOM 840 C C . ARG A 1 106 ? -11.705 5.555 17.418 1.00 97.94 106 ARG A C 1
ATOM 842 O O . ARG A 1 106 ? -12.604 5.182 16.672 1.00 97.94 106 ARG A O 1
ATOM 849 N N . GLY A 1 107 ? -11.589 5.149 18.673 1.00 96.44 107 GLY A N 1
ATOM 850 C CA . GLY A 1 107 ? -12.565 4.274 19.312 1.00 96.44 107 GLY A CA 1
ATOM 851 C C . GLY A 1 107 ? -12.610 4.465 20.826 1.00 96.44 107 GLY A C 1
ATOM 852 O O . GLY A 1 107 ? -11.958 5.367 21.359 1.00 96.44 107 GLY A O 1
ATOM 853 N N . PRO A 1 108 ? -13.318 3.585 21.555 1.00 94.94 108 PRO A N 1
ATOM 854 C CA . PRO A 1 108 ? -13.550 3.736 22.997 1.00 94.94 108 PRO A CA 1
ATOM 855 C C . PRO A 1 108 ? -12.274 3.800 23.851 1.00 94.94 108 PRO A C 1
ATOM 857 O O . PRO A 1 108 ? -12.287 4.330 24.957 1.00 94.94 108 PRO A O 1
ATOM 860 N N . LYS A 1 109 ? -11.161 3.253 23.346 1.00 93.62 109 LYS A N 1
ATOM 861 C CA . LYS A 1 109 ? -9.856 3.218 24.029 1.00 93.62 109 LYS A CA 1
ATOM 862 C C . LYS A 1 109 ? -8.907 4.350 23.606 1.00 93.62 109 LYS A C 1
ATOM 864 O O . LYS A 1 109 ? -7.735 4.311 23.970 1.00 93.62 109 LYS A O 1
ATOM 869 N N . GLY A 1 110 ? -9.386 5.320 22.828 1.00 95.81 110 GLY A N 1
ATOM 870 C CA . GLY A 1 110 ? -8.601 6.444 22.319 1.00 95.81 110 GLY A CA 1
ATOM 871 C C . GLY A 1 110 ? -8.298 6.352 20.824 1.00 95.81 110 GLY A C 1
ATOM 872 O O . GLY A 1 110 ? -8.984 5.658 20.070 1.00 95.81 110 GLY A O 1
ATOM 873 N N . GLU A 1 111 ? -7.269 7.084 20.402 1.00 97.50 111 GLU A N 1
ATOM 874 C CA . GLU A 1 111 ? -6.864 7.218 19.003 1.00 97.50 111 GLU A CA 1
ATOM 875 C C . GLU A 1 111 ? -5.573 6.438 18.713 1.00 97.50 111 GLU A C 1
ATOM 877 O O . GLU A 1 111 ? -4.631 6.433 19.508 1.00 97.50 111 GLU A O 1
ATOM 882 N N . LYS A 1 112 ? -5.519 5.788 17.551 1.00 97.31 112 LYS A N 1
ATOM 883 C CA . LYS A 1 112 ? -4.322 5.155 16.993 1.00 97.31 112 LYS A CA 1
ATOM 884 C C . LYS A 1 112 ? -4.057 5.686 15.595 1.00 97.31 112 LYS A C 1
ATOM 886 O O . LYS A 1 112 ? -4.982 6.008 14.858 1.00 97.31 112 LYS A O 1
ATOM 891 N N . LYS A 1 113 ? -2.782 5.731 15.218 1.00 96.81 113 LYS A N 1
ATOM 892 C CA . LYS A 1 113 ? -2.323 6.272 13.939 1.00 96.81 113 LYS A CA 1
ATOM 893 C C . LYS A 1 113 ? -1.533 5.223 13.173 1.00 96.81 113 LYS A C 1
ATOM 895 O O . LYS A 1 113 ? -0.542 4.707 13.683 1.00 96.81 113 LYS A O 1
ATOM 900 N N . TYR A 1 114 ? -1.958 4.946 11.947 1.00 97.56 114 TYR A N 1
ATOM 901 C CA . TYR A 1 114 ? -1.357 3.936 11.083 1.00 97.56 114 TYR A CA 1
ATOM 902 C C . TYR A 1 114 ? -0.755 4.587 9.837 1.00 97.56 114 TYR A C 1
ATOM 904 O O . TYR A 1 114 ? -1.498 5.209 9.077 1.00 97.56 114 TYR A O 1
ATOM 912 N N . PRO A 1 115 ? 0.567 4.509 9.608 1.00 97.44 115 PRO A N 1
ATOM 913 C CA . PRO A 1 115 ? 1.182 5.117 8.436 1.00 97.44 115 PRO A CA 1
ATOM 914 C C . PRO A 1 115 ? 0.830 4.364 7.150 1.00 97.44 115 PRO A C 1
ATOM 916 O O . PRO A 1 115 ? 0.883 3.140 7.093 1.00 97.44 115 PRO A O 1
ATOM 919 N N . MET A 1 116 ? 0.557 5.116 6.088 1.00 97.06 116 MET A N 1
ATOM 920 C CA . MET A 1 116 ? 0.425 4.590 4.732 1.00 97.06 116 MET A CA 1
ATOM 921 C C . MET A 1 116 ? 1.822 4.477 4.118 1.00 97.06 116 MET A C 1
ATOM 923 O O . MET A 1 116 ? 2.449 5.494 3.825 1.00 97.06 116 MET A O 1
ATOM 927 N N . VAL A 1 117 ? 2.337 3.254 3.964 1.00 95.81 117 VAL A N 1
ATOM 928 C CA . VAL A 1 117 ? 3.703 3.014 3.449 1.00 95.81 117 VAL A CA 1
ATOM 929 C C . VAL A 1 117 ? 3.723 2.554 1.993 1.00 95.81 117 VAL A C 1
ATOM 931 O O . VAL A 1 117 ? 4.659 2.865 1.257 1.00 95.81 117 VAL A O 1
ATOM 934 N N . HIS A 1 118 ? 2.672 1.863 1.560 1.00 95.31 118 HIS A N 1
ATOM 935 C CA . HIS A 1 118 ? 2.500 1.399 0.188 1.00 95.31 118 HIS A CA 1
ATOM 936 C C . HIS A 1 118 ? 1.061 1.573 -0.266 1.00 95.31 118 HIS A C 1
ATOM 938 O O . HIS A 1 118 ? 0.145 1.699 0.551 1.00 95.31 118 HIS A O 1
ATOM 944 N N . VAL A 1 119 ? 0.895 1.547 -1.581 1.00 95.00 119 VAL A N 1
ATOM 945 C CA . VAL A 1 119 ? -0.377 1.654 -2.272 1.00 95.00 119 VAL A CA 1
ATOM 946 C C . VAL A 1 119 ? -0.511 0.479 -3.235 1.00 95.00 119 VAL A C 1
ATOM 948 O O . VAL A 1 119 ? 0.415 0.214 -3.999 1.00 95.00 119 VAL A O 1
ATOM 951 N N . LEU A 1 120 ? -1.650 -0.211 -3.198 1.00 94.06 120 LEU A N 1
ATOM 952 C CA . LEU A 1 120 ? -2.031 -1.264 -4.140 1.00 94.06 120 LEU A CA 1
ATOM 953 C C . LEU A 1 120 ? -3.106 -0.757 -5.105 1.00 94.06 120 LEU A C 1
ATOM 955 O O . LEU A 1 120 ? -3.976 0.027 -4.717 1.00 94.06 120 LEU A O 1
ATOM 959 N N . GLY A 1 121 ? -3.085 -1.270 -6.335 1.00 91.38 121 GLY A N 1
ATOM 960 C CA . GLY A 1 121 ? -4.108 -1.005 -7.347 1.00 91.38 121 GLY A CA 1
ATOM 961 C C . GLY A 1 121 ? -3.814 0.230 -8.201 1.00 91.38 121 GLY A C 1
ATOM 962 O O . GLY A 1 121 ? -2.720 0.385 -8.731 1.00 91.38 121 GLY A O 1
ATOM 963 N N . GLY A 1 122 ? -4.816 1.092 -8.375 1.00 88.69 122 GLY A N 1
ATOM 964 C CA . GLY A 1 122 ? -4.646 2.443 -8.913 1.00 88.69 122 GLY A CA 1
ATOM 965 C C . GLY A 1 122 ? -5.467 2.828 -10.132 1.00 88.69 122 GLY A C 1
ATOM 966 O O . GLY A 1 122 ? -5.727 4.010 -10.312 1.00 88.69 122 GLY A O 1
ATOM 967 N N . LYS A 1 123 ? -5.950 1.880 -10.943 1.00 89.38 123 LYS A N 1
ATOM 968 C CA . LYS A 1 123 ? -6.865 2.231 -12.046 1.00 89.38 123 LYS A CA 1
ATOM 969 C C . LYS A 1 123 ? -8.201 2.768 -11.524 1.00 89.38 123 LYS A C 1
ATOM 971 O O . LYS A 1 123 ? -8.692 3.780 -12.004 1.00 89.38 123 LYS A O 1
ATOM 976 N N . ASN A 1 124 ? -8.776 2.040 -10.570 1.00 91.75 124 ASN A N 1
ATOM 977 C CA . ASN A 1 124 ? -10.115 2.296 -10.042 1.00 91.75 124 ASN A CA 1
ATOM 978 C C . ASN A 1 124 ? -10.079 2.574 -8.541 1.00 91.75 124 ASN A C 1
ATOM 980 O O . ASN A 1 124 ? -10.825 3.410 -8.057 1.00 91.75 124 ASN A O 1
ATOM 984 N N . VAL A 1 125 ? -9.212 1.873 -7.808 1.00 93.94 125 VAL A N 1
ATOM 985 C CA . VAL A 1 125 ? -9.144 1.951 -6.350 1.00 93.94 125 VAL A CA 1
ATOM 986 C C . VAL A 1 125 ? -7.692 1.964 -5.905 1.00 93.94 125 VAL A C 1
ATOM 988 O O . VAL A 1 125 ? -6.877 1.218 -6.457 1.00 93.94 125 VAL A O 1
ATOM 991 N N . TYR A 1 126 ? -7.388 2.774 -4.895 1.00 95.69 126 TYR A N 1
ATOM 992 C CA . TYR A 1 126 ? -6.163 2.667 -4.113 1.00 95.69 126 TYR A CA 1
ATOM 993 C C . TYR A 1 126 ? -6.455 2.058 -2.745 1.00 95.69 126 TYR A C 1
ATOM 995 O O . TYR A 1 126 ? -7.220 2.617 -1.959 1.00 95.69 126 TYR A O 1
ATOM 1003 N N . TYR A 1 127 ? -5.791 0.944 -2.450 1.00 95.81 127 TYR 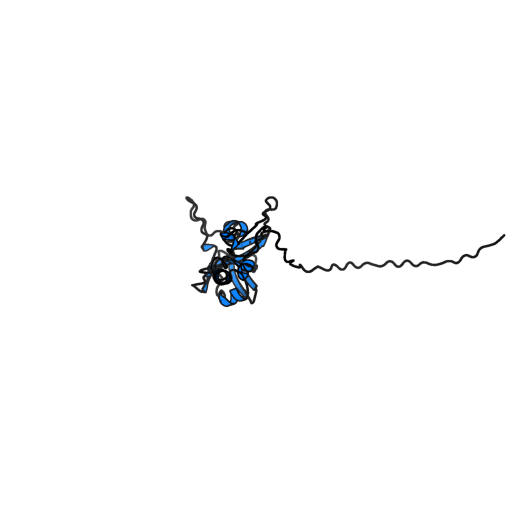A N 1
ATOM 1004 C CA . TYR A 1 127 ? -5.714 0.391 -1.100 1.00 95.81 127 TYR A CA 1
ATOM 1005 C C . TYR A 1 127 ? -4.370 0.755 -0.483 1.00 95.81 127 TYR A C 1
ATOM 1007 O O . TYR A 1 127 ? -3.354 0.780 -1.177 1.00 95.81 127 TYR A O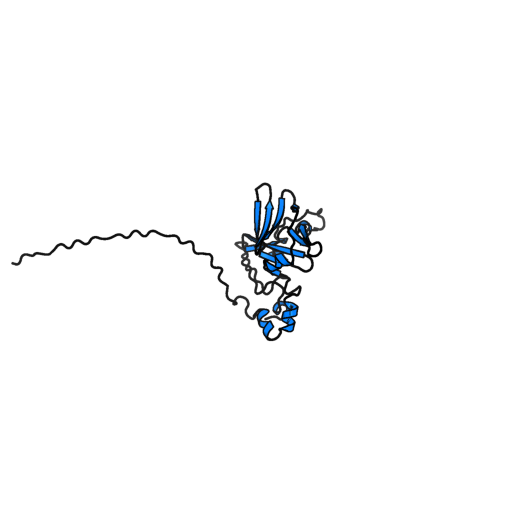 1
ATOM 1015 N N . PHE A 1 128 ? -4.345 1.007 0.820 1.00 96.00 128 PHE A N 1
ATOM 1016 C CA . PHE A 1 128 ? -3.142 1.451 1.518 1.00 96.00 128 PHE A CA 1
ATOM 1017 C C . PHE A 1 128 ? -2.671 0.395 2.497 1.00 96.00 128 PHE A C 1
ATOM 1019 O O . PHE A 1 128 ? -3.482 -0.249 3.158 1.00 96.00 128 PHE A O 1
ATOM 1026 N N . LEU A 1 129 ? -1.356 0.233 2.612 1.00 96.44 129 LEU A N 1
ATOM 1027 C CA . LEU A 1 129 ? -0.766 -0.731 3.529 1.00 96.44 129 LEU A CA 1
ATOM 1028 C C . LEU A 1 129 ? -0.063 -0.026 4.689 1.00 96.44 129 LEU A C 1
ATOM 1030 O O . LEU A 1 129 ? 0.639 0.964 4.472 1.00 96.44 129 LEU A O 1
ATOM 1034 N N . THR A 1 130 ? -0.209 -0.574 5.895 1.00 97.44 130 THR A N 1
ATOM 1035 C CA . THR A 1 130 ? 0.513 -0.168 7.109 1.00 97.44 130 THR A CA 1
ATOM 1036 C C . THR A 1 130 ? 1.348 -1.331 7.644 1.00 97.44 130 THR A C 1
ATOM 1038 O O . THR A 1 130 ? 0.877 -2.470 7.634 1.00 97.44 130 THR A O 1
ATOM 1041 N N . PRO A 1 131 ? 2.570 -1.099 8.150 1.00 97.00 131 PRO A N 1
ATOM 1042 C CA . PRO A 1 131 ? 3.254 -2.099 8.953 1.00 97.00 131 PRO A CA 1
ATOM 1043 C C . PRO A 1 131 ? 2.468 -2.360 10.242 1.00 97.00 131 PRO A C 1
ATOM 1045 O O . PRO A 1 131 ? 1.883 -1.450 10.834 1.00 97.00 131 PRO A O 1
ATOM 1048 N N . MET A 1 132 ? 2.484 -3.612 10.668 1.00 95.88 132 MET A N 1
ATOM 1049 C CA . MET A 1 132 ? 1.942 -4.111 11.922 1.00 95.88 132 MET A CA 1
ATOM 1050 C C . MET A 1 132 ? 3.007 -4.967 12.611 1.00 95.88 132 MET A C 1
ATOM 1052 O O . MET A 1 132 ? 4.077 -5.249 12.064 1.00 95.88 132 MET A O 1
ATOM 1056 N N . GLU A 1 133 ? 2.721 -5.374 13.842 1.00 94.12 133 GLU A N 1
ATOM 1057 C CA . GLU A 1 133 ? 3.607 -6.249 14.603 1.00 94.12 133 GLU A CA 1
ATOM 1058 C C . GLU A 1 133 ? 3.956 -7.525 13.827 1.00 94.12 133 GLU A C 1
ATOM 1060 O O . GLU A 1 133 ? 3.207 -7.985 12.957 1.00 94.12 133 GLU A O 1
ATOM 1065 N N . ARG A 1 134 ? 5.102 -8.121 14.179 1.00 94.06 134 ARG A N 1
ATOM 1066 C CA . ARG A 1 134 ? 5.562 -9.404 13.620 1.00 94.06 134 ARG A CA 1
ATOM 1067 C C . ARG A 1 134 ? 5.810 -9.339 12.106 1.00 94.06 134 ARG A C 1
ATOM 1069 O O . ARG A 1 134 ? 5.715 -10.348 11.417 1.00 94.06 134 ARG A O 1
ATOM 1076 N N . GLY A 1 135 ? 6.126 -8.144 11.599 1.00 93.50 135 GLY A N 1
ATOM 1077 C CA . GLY A 1 135 ? 6.500 -7.898 10.203 1.00 93.50 135 GLY A CA 1
ATOM 1078 C C . GLY A 1 135 ? 5.343 -7.979 9.209 1.00 93.50 135 GLY A C 1
ATOM 1079 O O . GLY A 1 135 ? 5.571 -8.065 8.002 1.00 93.50 135 GLY A O 1
ATOM 1080 N N . ARG A 1 136 ? 4.099 -7.958 9.700 1.00 95.12 136 ARG A N 1
ATOM 1081 C CA . ARG A 1 136 ? 2.912 -7.962 8.847 1.00 95.12 136 ARG A CA 1
ATOM 1082 C C . ARG A 1 136 ? 2.747 -6.615 8.160 1.00 95.12 136 ARG A C 1
ATOM 1084 O O . ARG A 1 136 ? 2.969 -5.564 8.755 1.00 95.12 136 ARG A O 1
ATOM 1091 N N . LEU A 1 137 ? 2.302 -6.660 6.918 1.00 95.62 137 LEU A N 1
ATOM 1092 C CA . LEU A 1 137 ? 1.897 -5.507 6.141 1.00 95.62 137 LEU A CA 1
ATOM 1093 C C . LEU A 1 137 ? 0.378 -5.618 5.959 1.00 95.62 137 LEU A C 1
ATOM 1095 O O . LEU A 1 137 ? -0.112 -6.531 5.300 1.00 95.62 137 LEU A O 1
ATOM 1099 N N . GLN A 1 138 ? -0.380 -4.757 6.630 1.00 95.94 138 GLN A N 1
ATOM 1100 C CA . GLN A 1 138 ? -1.835 -4.857 6.736 1.00 95.94 138 GLN A CA 1
ATOM 1101 C C . GLN A 1 138 ? -2.517 -3.873 5.796 1.00 95.94 138 GLN A C 1
ATOM 1103 O O . GLN A 1 138 ? -2.130 -2.705 5.754 1.00 95.94 138 GLN A O 1
ATOM 1108 N N . THR A 1 139 ? -3.554 -4.323 5.094 1.00 95.44 139 THR A N 1
ATOM 1109 C CA . THR A 1 139 ? -4.421 -3.431 4.318 1.00 95.44 139 THR A CA 1
ATOM 1110 C C . THR A 1 139 ? -5.278 -2.597 5.259 1.00 95.44 139 THR A C 1
ATOM 1112 O O . THR A 1 139 ? -5.936 -3.132 6.146 1.00 95.44 139 THR A O 1
ATOM 1115 N N . LEU A 1 140 ? -5.239 -1.280 5.090 1.00 96.19 140 LEU A N 1
ATOM 1116 C CA . LEU A 1 140 ? -5.969 -0.329 5.916 1.00 96.19 140 LEU A CA 1
ATOM 1117 C C . LEU A 1 140 ? -7.484 -0.392 5.652 1.00 96.19 140 LEU A C 1
ATOM 1119 O O . LEU A 1 140 ? -7.909 -0.712 4.538 1.00 96.19 140 LEU A O 1
ATOM 1123 N N . PRO A 1 141 ? -8.310 -0.048 6.659 1.00 94.56 141 PRO A N 1
ATOM 1124 C CA . PRO A 1 141 ? -9.764 -0.182 6.576 1.00 94.56 141 PRO A CA 1
ATOM 1125 C C . PRO A 1 141 ? -10.414 0.805 5.609 1.00 94.56 141 PRO A C 1
ATOM 1127 O O . PRO A 1 141 ? -11.575 0.637 5.272 1.00 94.56 141 PRO A O 1
ATOM 1130 N N . VAL A 1 142 ? -9.689 1.827 5.156 1.00 95.44 142 VAL A N 1
ATOM 1131 C CA . VAL A 1 142 ? -10.192 2.804 4.189 1.00 95.44 142 VAL A CA 1
ATOM 1132 C C . VAL A 1 142 ? -9.404 2.714 2.889 1.00 95.44 142 VAL A C 1
ATOM 1134 O O . VAL A 1 142 ? -8.176 2.580 2.898 1.00 95.44 142 VAL A O 1
ATOM 1137 N N . ALA A 1 143 ? -10.121 2.794 1.778 1.00 95.38 143 ALA A N 1
ATOM 1138 C CA . ALA A 1 143 ? -9.585 2.837 0.426 1.00 95.38 143 ALA A CA 1
ATOM 1139 C C . ALA A 1 143 ? -10.098 4.085 -0.290 1.00 95.38 143 ALA A C 1
ATOM 1141 O O . ALA A 1 143 ? -10.985 4.780 0.203 1.00 95.38 143 ALA A O 1
ATOM 1142 N N . TYR A 1 144 ? -9.514 4.378 -1.445 1.00 96.19 144 TYR A N 1
ATOM 1143 C CA . TYR A 1 144 ? -9.867 5.546 -2.241 1.00 96.19 144 TYR A CA 1
ATOM 1144 C C . TYR A 1 144 ? -10.389 5.126 -3.610 1.00 96.19 144 TYR A C 1
ATOM 1146 O O . TYR A 1 144 ? -9.663 4.467 -4.357 1.00 96.19 144 TYR A O 1
ATOM 1154 N N . ASP A 1 145 ? -11.617 5.518 -3.947 1.00 95.31 145 ASP A N 1
ATOM 1155 C CA . ASP A 1 145 ? -12.166 5.387 -5.295 1.00 95.31 145 ASP A CA 1
ATOM 1156 C C . ASP A 1 145 ? -11.627 6.522 -6.171 1.00 95.31 145 ASP A C 1
ATOM 1158 O O . ASP A 1 145 ? -11.892 7.704 -5.950 1.00 95.31 145 ASP A O 1
ATOM 1162 N N . VAL A 1 146 ? -10.879 6.149 -7.205 1.00 94.81 146 VAL A N 1
ATOM 1163 C CA . VAL A 1 146 ? -10.257 7.077 -8.153 1.00 94.81 146 VAL A CA 1
ATOM 1164 C C . VAL A 1 146 ? -11.305 7.789 -9.006 1.00 94.81 146 VAL A C 1
ATOM 1166 O O . VAL A 1 146 ? -11.117 8.952 -9.368 1.00 94.81 146 VAL A O 1
ATOM 1169 N N . ARG A 1 147 ? -12.412 7.113 -9.338 1.00 93.94 147 ARG A N 1
ATOM 1170 C CA . ARG A 1 147 ? -13.462 7.678 -10.189 1.00 93.94 147 ARG A CA 1
ATOM 1171 C C . ARG A 1 147 ? -14.360 8.619 -9.394 1.00 93.94 147 ARG A C 1
ATOM 1173 O O . ARG A 1 147 ? -14.583 9.741 -9.848 1.00 93.94 147 ARG A O 1
ATOM 1180 N N . GLY A 1 148 ? -14.856 8.169 -8.242 1.00 94.75 148 GLY A N 1
ATOM 1181 C CA . GLY A 1 148 ? -15.681 8.969 -7.334 1.00 94.75 148 GLY A CA 1
ATOM 1182 C C . GLY A 1 148 ? -14.903 10.066 -6.604 1.00 94.75 148 GLY A C 1
ATOM 1183 O O . GLY A 1 148 ? -15.492 11.051 -6.168 1.00 94.75 148 GLY A O 1
ATOM 1184 N N . LYS A 1 149 ? -13.568 9.946 -6.538 1.00 95.75 149 LYS A N 1
ATOM 1185 C CA . LYS A 1 149 ? -12.670 10.816 -5.761 1.00 95.75 149 LYS A CA 1
ATOM 1186 C C . LYS A 1 149 ? -13.039 10.873 -4.281 1.00 95.75 149 LYS A C 1
ATOM 1188 O O . LYS A 1 149 ? -12.949 11.928 -3.645 1.00 95.75 149 LYS A O 1
ATOM 1193 N N . GLU A 1 150 ? -13.430 9.731 -3.741 1.00 95.12 150 GLU A N 1
ATOM 1194 C CA . GLU A 1 150 ? -13.926 9.601 -2.380 1.00 95.12 150 GLU A CA 1
ATOM 1195 C C . GLU A 1 150 ? -13.261 8.443 -1.644 1.00 95.12 150 GLU A C 1
ATOM 1197 O O . GLU A 1 150 ? -12.766 7.483 -2.238 1.00 95.12 150 GLU A O 1
ATOM 1202 N N . TRP A 1 151 ? -13.231 8.564 -0.321 1.00 96.25 151 TRP A N 1
ATOM 1203 C CA . TRP A 1 151 ? -12.753 7.510 0.559 1.00 96.25 151 TRP A CA 1
ATOM 1204 C C . TRP A 1 151 ? -13.924 6.632 0.973 1.00 96.25 151 TRP A C 1
ATOM 1206 O O . TRP A 1 151 ? -14.997 7.145 1.279 1.00 96.25 151 TRP A O 1
ATOM 1216 N N . PHE A 1 152 ? -13.704 5.324 1.038 1.00 93.88 152 PHE A N 1
ATOM 1217 C CA . PHE A 1 152 ? -14.740 4.365 1.401 1.00 93.88 152 PHE A CA 1
ATOM 1218 C C . PHE A 1 152 ? -14.199 3.231 2.277 1.00 93.88 152 PHE A C 1
ATOM 1220 O O . PHE A 1 152 ? -12.988 3.052 2.426 1.00 93.88 152 PHE A O 1
ATOM 1227 N N . ASP A 1 153 ? -15.122 2.483 2.879 1.00 92.25 153 ASP A N 1
ATOM 1228 C CA . ASP A 1 153 ? -14.841 1.323 3.724 1.00 92.25 153 ASP A CA 1
ATOM 1229 C C . ASP A 1 153 ? -14.352 0.122 2.889 1.00 92.25 153 ASP A C 1
ATOM 1231 O O . ASP A 1 153 ? -15.112 -0.502 2.146 1.00 92.25 153 ASP A O 1
ATOM 1235 N N . THR A 1 154 ? -13.076 -0.236 3.045 1.00 84.19 154 THR A N 1
ATOM 1236 C CA . THR A 1 154 ? -12.476 -1.439 2.453 1.00 84.19 154 THR A CA 1
ATOM 1237 C C . THR A 1 154 ? -13.089 -2.719 3.023 1.00 84.19 154 THR A C 1
ATOM 1239 O O . THR A 1 154 ? -13.322 -3.677 2.282 1.00 84.19 154 THR A O 1
ATOM 1242 N N . ALA A 1 155 ? -13.325 -2.769 4.335 1.00 69.56 155 ALA A N 1
ATOM 1243 C CA . ALA A 1 155 ? -13.796 -3.958 5.036 1.00 69.56 155 ALA A CA 1
ATOM 1244 C C . ALA A 1 155 ? -15.227 -4.335 4.623 1.00 69.56 155 ALA A C 1
ATOM 1246 O O . ALA A 1 155 ? -15.529 -5.517 4.463 1.00 69.56 155 ALA A O 1
ATOM 1247 N N . ALA A 1 156 ? -16.072 -3.344 4.326 1.00 68.06 156 ALA A N 1
ATOM 1248 C CA . ALA A 1 156 ? -17.413 -3.563 3.781 1.00 68.06 156 ALA A CA 1
ATOM 1249 C C . ALA A 1 156 ? -17.414 -4.314 2.434 1.00 68.06 156 ALA A C 1
ATOM 1251 O O . ALA A 1 156 ? -18.394 -4.980 2.107 1.00 68.06 156 ALA A O 1
ATOM 1252 N N . SER A 1 157 ? -16.321 -4.252 1.662 1.00 61.47 157 SER A N 1
ATOM 1253 C CA . SER A 1 157 ? -16.196 -4.980 0.388 1.00 61.47 157 SER A CA 1
ATOM 1254 C C . SER A 1 157 ? -15.755 -6.444 0.537 1.00 61.47 157 SER A C 1
ATOM 1256 O O . SER A 1 157 ? -15.905 -7.223 -0.403 1.00 61.47 157 SER A O 1
ATOM 1258 N N . GLY A 1 158 ? -15.237 -6.850 1.705 1.00 60.50 158 GLY A N 1
ATOM 1259 C CA . GLY A 1 158 ? -14.838 -8.234 1.978 1.00 60.50 158 GLY A CA 1
ATOM 1260 C C . GLY A 1 158 ? -15.874 -8.961 2.824 1.00 60.50 158 GLY A C 1
ATOM 1261 O O . GLY A 1 158 ? -15.664 -9.224 4.008 1.00 60.50 158 GLY A O 1
ATOM 1262 N N . VAL A 1 159 ? -17.000 -9.308 2.205 1.00 56.75 159 VAL A N 1
ATOM 1263 C CA . VAL A 1 159 ? -18.003 -10.180 2.823 1.00 56.75 159 VAL A CA 1
ATOM 1264 C C . VAL A 1 159 ? -17.596 -11.631 2.578 1.00 56.75 159 VAL A C 1
ATOM 1266 O O . VAL A 1 159 ? -17.428 -12.055 1.433 1.00 56.75 159 VAL A O 1
ATOM 1269 N N . ARG A 1 160 ? -17.422 -12.419 3.645 1.00 57.84 160 ARG A N 1
ATOM 1270 C CA . ARG A 1 160 ? -17.245 -13.871 3.509 1.00 57.84 160 ARG A CA 1
ATOM 1271 C C . ARG A 1 160 ? -18.609 -14.514 3.289 1.00 57.84 160 ARG A C 1
ATOM 1273 O O . ARG A 1 160 ? -19.439 -14.520 4.192 1.00 57.84 160 ARG A O 1
ATOM 1280 N N . HIS A 1 161 ? -18.810 -15.085 2.107 1.00 55.19 161 HIS A N 1
ATOM 1281 C CA . HIS A 1 161 ? -19.951 -15.952 1.844 1.00 55.19 161 HIS A CA 1
ATOM 1282 C C . HIS A 1 161 ? -19.553 -17.403 2.141 1.00 55.19 161 HIS A C 1
ATOM 1284 O O . HIS A 1 161 ? -18.802 -18.016 1.381 1.00 55.19 161 HIS A O 1
ATOM 1290 N N . PHE A 1 162 ? -20.020 -17.941 3.268 1.00 57.84 162 PHE A N 1
ATOM 1291 C CA . PHE A 1 162 ? -19.883 -19.359 3.595 1.00 57.84 162 PHE A CA 1
ATOM 1292 C C . PHE A 1 162 ? -21.205 -20.073 3.290 1.00 57.84 162 PHE A C 1
ATOM 1294 O O . PHE A 1 162 ? -22.233 -19.679 3.846 1.00 57.84 162 PHE A O 1
ATOM 1301 N N . PRO A 1 163 ? -21.216 -21.129 2.454 1.00 53.16 163 PRO A N 1
ATOM 1302 C CA . PRO A 1 163 ? -22.430 -21.898 2.203 1.00 53.16 163 PRO A CA 1
ATOM 1303 C C . PRO A 1 163 ? -23.019 -22.430 3.518 1.00 53.16 163 PRO A C 1
ATOM 1305 O O . PRO A 1 163 ? -22.356 -23.174 4.240 1.00 53.16 163 PRO A O 1
ATOM 1308 N N . GLY A 1 164 ? -24.258 -22.044 3.834 1.00 59.56 164 GLY A N 1
ATOM 1309 C CA . GLY A 1 164 ? -24.980 -22.504 5.028 1.00 59.56 164 GLY A CA 1
ATOM 1310 C C . GLY A 1 164 ? -24.785 -21.671 6.303 1.00 59.56 164 GLY A C 1
ATOM 1311 O O . GLY A 1 164 ? -25.352 -22.030 7.332 1.00 59.56 164 GLY A O 1
ATOM 1312 N N . GLN A 1 165 ? -24.042 -20.561 6.259 1.00 55.72 165 GLN A N 1
ATOM 1313 C CA . GLN A 1 165 ? -24.040 -19.552 7.325 1.00 55.72 165 GLN A CA 1
ATOM 1314 C C . GLN A 1 165 ? -24.754 -18.289 6.848 1.00 55.72 165 GLN A C 1
ATOM 1316 O O . GLN A 1 165 ? -24.525 -17.828 5.733 1.00 55.72 165 GLN A O 1
ATOM 1321 N N . SER A 1 166 ? -25.607 -17.719 7.706 1.00 54.75 166 SER A N 1
ATOM 1322 C CA . SER A 1 166 ? -26.082 -16.346 7.529 1.00 54.75 166 SER A CA 1
ATOM 1323 C C . SER A 1 166 ? -24.874 -15.416 7.455 1.00 54.75 166 SER A C 1
ATOM 1325 O O . SER A 1 166 ? -23.974 -15.559 8.285 1.00 54.75 166 SER A O 1
ATOM 1327 N N . ASP A 1 167 ? -24.869 -14.505 6.481 1.00 58.22 167 ASP A N 1
ATOM 1328 C CA . ASP A 1 167 ? -23.798 -13.551 6.182 1.00 58.22 167 ASP A CA 1
ATOM 1329 C C . ASP A 1 167 ? -23.094 -13.080 7.464 1.00 58.22 167 ASP A C 1
ATOM 1331 O O . ASP A 1 167 ? -23.665 -12.340 8.265 1.00 58.22 167 ASP A O 1
ATOM 1335 N N . GLY A 1 168 ? -21.864 -13.556 7.698 1.00 57.22 168 GLY A N 1
ATOM 1336 C CA . GLY A 1 168 ? -21.135 -13.413 8.970 1.00 57.22 168 GLY A CA 1
ATOM 1337 C C . GLY A 1 168 ? -20.686 -11.986 9.314 1.00 57.22 168 GLY A C 1
ATOM 1338 O O . GLY A 1 168 ? -19.768 -11.811 10.112 1.00 57.22 168 GLY A O 1
ATOM 1339 N N . GLY A 1 169 ? -21.308 -10.978 8.700 1.00 63.31 169 GLY A N 1
ATOM 1340 C CA . GLY A 1 169 ? -20.935 -9.574 8.770 1.00 63.31 169 GLY A CA 1
ATOM 1341 C C . GLY A 1 169 ? -19.616 -9.256 8.049 1.00 63.31 169 GLY A C 1
ATOM 1342 O O . GLY A 1 169 ? -18.929 -10.151 7.546 1.00 63.31 169 GLY A O 1
ATOM 1343 N N . PRO A 1 170 ? -19.249 -7.964 7.977 1.00 67.06 170 PRO A N 1
ATOM 1344 C CA . PRO A 1 170 ? -17.942 -7.539 7.489 1.00 67.06 170 PRO A CA 1
ATOM 1345 C C . PRO A 1 170 ? -16.820 -8.134 8.345 1.00 67.06 170 PRO A C 1
ATOM 1347 O O . PRO A 1 170 ? -16.868 -8.096 9.577 1.00 67.06 170 PRO A O 1
ATOM 1350 N N . VAL A 1 171 ? -15.786 -8.667 7.697 1.00 74.31 171 VAL A N 1
ATOM 1351 C CA . VAL A 1 171 ? -14.605 -9.182 8.397 1.00 74.31 171 VAL A CA 1
ATOM 1352 C C . VAL A 1 171 ? -13.797 -8.006 8.952 1.00 74.31 171 VAL A C 1
ATOM 1354 O O . VAL A 1 171 ? -13.600 -6.999 8.274 1.00 74.31 171 VAL A O 1
ATOM 1357 N N . ASN A 1 172 ? -13.301 -8.120 10.189 1.00 85.81 172 ASN A N 1
ATOM 1358 C CA . ASN A 1 172 ? -12.453 -7.087 10.785 1.00 85.81 172 ASN A CA 1
ATOM 1359 C C . ASN A 1 172 ? -11.227 -6.825 9.892 1.00 85.81 172 ASN A C 1
ATOM 1361 O O . ASN A 1 172 ? -10.534 -7.763 9.509 1.00 85.81 172 ASN A O 1
ATOM 1365 N N . TRP A 1 173 ? -10.904 -5.562 9.605 1.00 90.25 173 TRP A N 1
ATOM 1366 C CA . TRP A 1 173 ? -9.780 -5.219 8.725 1.00 90.25 173 TRP A CA 1
ATOM 1367 C C . TRP A 1 173 ? -8.412 -5.700 9.234 1.00 90.25 173 TRP A C 1
ATOM 1369 O O . TRP A 1 173 ? -7.466 -5.763 8.456 1.00 90.25 173 TRP A O 1
ATOM 1379 N N . LYS A 1 174 ? -8.283 -6.036 10.526 1.00 91.44 174 LYS A N 1
ATOM 1380 C CA . LYS A 1 174 ? -7.077 -6.629 11.134 1.00 91.44 174 LYS A CA 1
ATOM 1381 C C . LYS A 1 174 ? -7.023 -8.157 10.990 1.00 91.44 174 LYS A C 1
ATOM 1383 O O . LYS A 1 174 ? -6.067 -8.767 11.464 1.00 91.44 174 LYS A O 1
ATOM 1388 N N . ASP A 1 175 ? -8.027 -8.779 10.371 1.00 88.50 175 ASP A N 1
ATOM 1389 C CA . ASP A 1 175 ? -8.036 -10.212 10.068 1.00 88.50 175 ASP A CA 1
ATOM 1390 C C . ASP A 1 175 ? -6.898 -10.571 9.093 1.00 88.50 175 ASP A C 1
ATOM 1392 O O . ASP A 1 175 ? -6.572 -9.774 8.198 1.00 88.50 175 ASP A O 1
ATOM 1396 N N . PRO A 1 176 ? -6.312 -11.778 9.214 1.00 87.75 176 PRO A N 1
ATOM 1397 C CA . PRO A 1 176 ? -5.294 -12.261 8.290 1.00 87.75 176 PRO A CA 1
ATOM 1398 C C . PRO A 1 176 ? -5.698 -12.247 6.813 1.00 87.75 176 PRO A C 1
ATOM 1400 O O . PRO A 1 176 ? -4.815 -12.204 5.966 1.00 87.75 176 PRO A O 1
ATOM 1403 N N . ALA A 1 177 ? -6.989 -12.260 6.467 1.00 85.44 177 ALA A N 1
ATOM 1404 C CA . ALA A 1 177 ? -7.436 -12.138 5.076 1.00 85.44 177 ALA A CA 1
ATOM 1405 C C . ALA A 1 177 ? -7.093 -10.782 4.433 1.00 85.44 177 ALA A C 1
ATOM 1407 O O . ALA A 1 177 ? -6.969 -10.705 3.215 1.00 85.44 177 ALA A O 1
ATOM 1408 N N . TYR A 1 178 ? -6.897 -9.734 5.236 1.00 89.38 178 TYR A N 1
ATOM 1409 C CA . TYR A 1 178 ? -6.467 -8.411 4.771 1.00 89.38 178 TYR A CA 1
AT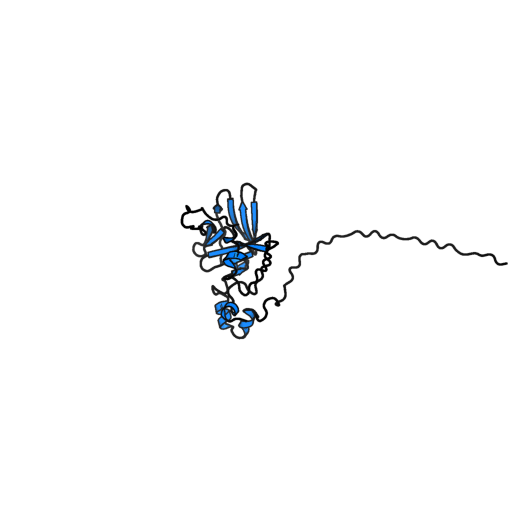OM 1410 C C . TYR A 1 178 ? -4.957 -8.181 4.919 1.00 89.38 178 TYR A C 1
ATOM 1412 O O . TYR A 1 178 ? -4.447 -7.108 4.573 1.00 89.38 178 TYR A O 1
ATOM 1420 N N . THR A 1 179 ? -4.217 -9.167 5.431 1.00 92.81 179 THR A N 1
ATOM 1421 C CA . THR A 1 179 ? -2.760 -9.093 5.516 1.00 92.81 179 THR A CA 1
ATOM 1422 C C . THR A 1 179 ? -2.162 -9.337 4.129 1.00 92.81 179 THR A C 1
ATOM 1424 O O . THR A 1 179 ? -2.383 -10.360 3.488 1.00 92.81 179 THR A O 1
ATOM 1427 N N . PHE A 1 180 ? -1.346 -8.404 3.646 1.00 93.69 180 PHE A N 1
ATOM 1428 C CA . PHE A 1 180 ? -0.689 -8.518 2.347 1.00 93.69 180 PHE A CA 1
ATOM 1429 C C . PHE A 1 180 ? 0.150 -9.799 2.248 1.00 93.69 180 PHE A C 1
ATOM 1431 O O . PHE A 1 180 ? 0.075 -10.496 1.239 1.00 93.69 180 PHE A O 1
ATOM 1438 N N . ASN A 1 181 ? 0.891 -10.142 3.309 1.00 92.31 181 ASN A N 1
ATOM 1439 C CA . ASN A 1 181 ? 1.798 -11.296 3.363 1.00 92.31 181 ASN A CA 1
ATOM 1440 C C . ASN A 1 181 ? 1.100 -12.659 3.233 1.00 92.31 181 ASN A C 1
ATOM 1442 O O . ASN A 1 181 ? 1.779 -13.659 3.025 1.00 92.31 181 ASN A O 1
ATOM 1446 N N . THR A 1 182 ? -0.223 -12.715 3.376 1.00 85.81 182 THR A N 1
ATOM 1447 C CA . THR A 1 182 ? -1.017 -13.947 3.264 1.00 85.81 182 THR A CA 1
ATOM 1448 C C . THR A 1 182 ? -1.843 -13.960 1.980 1.00 85.81 182 THR A C 1
ATOM 1450 O O . THR A 1 182 ? -1.913 -14.997 1.325 1.00 85.81 182 THR A O 1
ATOM 1453 N N . ALA A 1 183 ? -2.434 -12.821 1.601 1.00 88.69 183 ALA A N 1
ATOM 1454 C CA . ALA A 1 183 ? -3.464 -12.766 0.565 1.00 88.69 183 ALA A CA 1
ATOM 1455 C C . ALA A 1 183 ? -3.036 -12.065 -0.736 1.00 88.69 183 ALA A C 1
ATOM 1457 O O . ALA A 1 183 ? -3.471 -12.463 -1.813 1.00 88.69 183 ALA A O 1
ATOM 1458 N N . CYS A 1 184 ? -2.178 -11.042 -0.668 1.00 90.00 184 CYS A N 1
ATOM 1459 C CA . CYS A 1 184 ? -1.938 -10.141 -1.809 1.00 90.00 184 CYS A CA 1
ATOM 1460 C C . CYS A 1 184 ? -0.539 -10.292 -2.422 1.00 90.00 184 CYS A C 1
ATOM 1462 O O . CYS A 1 184 ? -0.324 -9.994 -3.597 1.00 90.00 184 CYS A O 1
ATOM 1464 N N . TYR A 1 185 ? 0.428 -10.752 -1.631 1.00 86.62 185 TYR A N 1
ATOM 1465 C CA . TYR A 1 185 ? 1.850 -10.645 -1.947 1.00 86.62 185 TYR A CA 1
ATOM 1466 C C . TYR A 1 185 ? 2.280 -11.320 -3.255 1.00 86.62 185 TYR A C 1
ATOM 1468 O O . TYR A 1 185 ? 3.193 -10.837 -3.912 1.00 86.62 185 TYR A O 1
ATOM 1476 N N . ARG A 1 186 ? 1.631 -12.416 -3.663 1.00 85.06 186 ARG A N 1
ATOM 1477 C CA . ARG A 1 186 ? 2.028 -13.178 -4.863 1.00 85.06 186 ARG A CA 1
ATOM 1478 C C . ARG A 1 186 ? 1.706 -12.468 -6.176 1.00 85.06 186 ARG A C 1
ATOM 1480 O O . ARG A 1 186 ? 2.280 -12.826 -7.194 1.00 85.06 186 ARG A O 1
ATOM 1487 N N . CYS A 1 187 ? 0.778 -11.512 -6.153 1.00 88.50 187 CYS A N 1
ATOM 1488 C CA . CYS A 1 187 ? 0.226 -10.893 -7.362 1.00 88.50 187 CYS A CA 1
ATOM 1489 C C . CYS A 1 187 ? 0.528 -9.395 -7.476 1.00 88.50 187 CYS A C 1
ATOM 1491 O O . CYS A 1 187 ? 0.164 -8.779 -8.473 1.00 88.50 187 CYS A O 1
ATOM 1493 N N . HIS A 1 188 ? 1.137 -8.791 -6.456 1.00 90.81 188 HIS A N 1
ATOM 1494 C CA . HIS A 1 188 ? 1.324 -7.340 -6.389 1.00 90.81 188 HIS A CA 1
ATOM 1495 C C . HIS A 1 188 ? 2.788 -6.902 -6.329 1.00 90.81 188 HIS A C 1
ATOM 1497 O O . HIS A 1 188 ? 3.060 -5.710 -6.444 1.00 90.81 188 HIS A O 1
ATOM 1503 N N . VAL A 1 189 ? 3.730 -7.829 -6.165 1.00 91.31 189 VAL A N 1
ATOM 1504 C CA . VAL A 1 189 ? 5.171 -7.544 -6.174 1.00 91.31 189 VAL A CA 1
ATOM 1505 C C . VAL A 1 189 ? 5.927 -8.633 -6.919 1.00 91.31 189 VAL A C 1
ATOM 1507 O O . VAL A 1 189 ? 5.404 -9.731 -7.117 1.00 91.31 189 VAL A O 1
ATOM 1510 N N . SER A 1 190 ? 7.165 -8.328 -7.292 1.00 89.38 190 SER A N 1
ATOM 1511 C CA . SER A 1 190 ? 8.007 -9.215 -8.087 1.00 89.38 190 SER A CA 1
ATOM 1512 C C . SER A 1 190 ? 9.156 -9.779 -7.268 1.00 89.38 190 SER A C 1
ATOM 1514 O O . SER A 1 190 ? 9.750 -9.069 -6.452 1.00 89.38 190 SER A O 1
ATOM 1516 N N . GLN A 1 191 ? 9.429 -11.072 -7.483 1.00 88.44 191 GLN A N 1
ATOM 1517 C CA . GLN A 1 191 ? 10.457 -11.849 -6.786 1.00 88.44 191 GLN A CA 1
ATOM 1518 C C . GLN A 1 191 ? 10.397 -11.606 -5.275 1.00 88.44 191 GLN A C 1
ATOM 1520 O O . GLN A 1 191 ? 11.209 -10.879 -4.718 1.00 88.44 191 GLN A O 1
ATOM 1525 N N . LEU A 1 192 ? 9.385 -12.161 -4.607 1.00 87.88 192 LEU A N 1
ATOM 1526 C CA . LEU A 1 192 ? 9.179 -11.969 -3.172 1.00 87.88 192 LEU A CA 1
ATOM 1527 C C . LEU A 1 192 ? 9.556 -13.211 -2.366 1.00 87.88 192 LEU A C 1
ATOM 1529 O O . LEU A 1 192 ? 9.204 -14.332 -2.726 1.00 87.88 192 LEU A O 1
ATOM 1533 N N . SER A 1 193 ? 10.176 -12.982 -1.207 1.00 85.31 193 SER A N 1
ATOM 1534 C CA . SER A 1 193 ? 10.244 -13.954 -0.117 1.00 85.31 193 SER A CA 1
ATOM 1535 C C . SER A 1 193 ? 9.583 -13.393 1.140 1.00 85.31 193 SER A C 1
ATOM 1537 O O . SER A 1 193 ? 9.950 -12.324 1.632 1.00 85.31 193 SER A O 1
ATOM 1539 N N . THR A 1 194 ? 8.613 -14.126 1.691 1.00 85.25 194 THR A N 1
ATOM 1540 C CA . THR A 1 194 ? 7.943 -13.746 2.942 1.00 85.25 194 THR A CA 1
ATOM 1541 C C . THR A 1 194 ? 8.850 -13.936 4.158 1.00 85.25 194 THR A C 1
ATOM 1543 O O . THR A 1 194 ? 8.680 -13.215 5.146 1.00 85.25 194 THR A O 1
ATOM 1546 N N . ASN A 1 195 ? 9.807 -14.875 4.068 1.00 89.44 195 ASN A N 1
ATOM 1547 C CA . ASN A 1 195 ? 10.662 -15.364 5.157 1.00 89.44 195 ASN A CA 1
ATOM 1548 C C . ASN A 1 195 ? 9.858 -15.591 6.447 1.00 89.44 195 ASN A C 1
ATOM 1550 O O . ASN A 1 195 ? 10.166 -15.012 7.488 1.00 89.44 195 ASN A O 1
ATOM 1554 N N . TYR A 1 196 ? 8.772 -16.359 6.339 1.00 92.94 196 TYR A N 1
ATOM 1555 C CA . TYR A 1 196 ? 7.887 -16.636 7.464 1.00 92.94 196 TYR A CA 1
ATOM 1556 C C . TYR A 1 196 ? 8.502 -17.661 8.427 1.00 92.94 196 TYR A C 1
ATOM 1558 O O . TYR A 1 196 ? 8.887 -18.754 8.012 1.00 92.94 196 TYR A O 1
ATOM 1566 N N . ASP A 1 197 ? 8.562 -17.319 9.712 1.00 94.31 197 ASP A N 1
ATOM 1567 C CA . ASP A 1 197 ? 8.995 -18.212 10.788 1.00 94.31 197 ASP A CA 1
ATOM 1568 C C . ASP A 1 197 ? 7.771 -18.761 11.530 1.00 94.31 197 ASP A C 1
ATOM 1570 O O . ASP A 1 197 ? 7.044 -18.017 12.187 1.00 94.31 197 ASP A O 1
ATOM 1574 N N . LEU A 1 198 ? 7.569 -20.080 11.458 1.00 94.25 198 LEU A N 1
ATOM 1575 C CA . LEU A 1 198 ? 6.447 -20.776 12.098 1.00 94.25 198 LEU A CA 1
ATOM 1576 C C . LEU A 1 198 ? 6.483 -20.735 13.632 1.00 94.25 198 LEU A C 1
ATOM 1578 O O . LEU A 1 198 ? 5.431 -20.704 14.263 1.00 94.25 198 LEU A O 1
ATOM 1582 N N . LYS A 1 199 ? 7.671 -20.758 14.248 1.00 95.75 199 LYS A N 1
ATOM 1583 C CA . LYS A 1 199 ? 7.821 -20.784 15.712 1.00 95.75 199 LYS A CA 1
ATOM 1584 C C . LYS A 1 199 ? 7.456 -19.441 16.317 1.00 95.75 199 LYS A C 1
ATOM 1586 O O . LYS A 1 199 ? 6.850 -19.384 17.382 1.00 95.75 199 LYS A O 1
ATOM 1591 N N . THR A 1 200 ? 7.858 -18.366 15.649 1.00 94.69 200 THR A N 1
ATOM 1592 C CA . THR A 1 200 ? 7.629 -17.003 16.132 1.00 94.69 200 THR A CA 1
ATOM 1593 C C . THR A 1 200 ? 6.418 -16.343 15.480 1.00 94.69 200 THR A C 1
ATOM 1595 O O . THR A 1 200 ? 6.051 -15.249 15.904 1.00 94.69 200 THR A O 1
ATOM 1598 N N . ASP A 1 201 ? 5.783 -16.987 14.490 1.00 92.88 201 ASP A N 1
ATOM 1599 C CA . ASP A 1 201 ? 4.739 -16.461 13.591 1.00 92.88 201 ASP A CA 1
ATOM 1600 C C . ASP A 1 201 ? 5.035 -15.001 13.189 1.00 92.88 201 ASP A C 1
ATOM 1602 O O . ASP A 1 201 ? 4.285 -14.059 13.449 1.00 92.88 201 ASP A O 1
ATOM 1606 N N . THR A 1 202 ? 6.230 -14.823 12.616 1.00 94.12 202 THR A N 1
ATOM 1607 C CA . THR A 1 202 ? 6.755 -13.539 12.136 1.00 94.12 202 THR A CA 1
ATOM 1608 C C . THR A 1 202 ? 7.104 -13.593 10.656 1.00 94.12 202 THR A C 1
ATOM 1610 O O . THR A 1 202 ? 7.481 -14.632 10.124 1.00 94.12 202 THR A O 1
ATOM 1613 N N . TYR A 1 203 ? 6.984 -12.445 9.996 1.00 92.44 203 TYR A N 1
ATOM 1614 C CA . TYR A 1 203 ? 7.374 -12.225 8.611 1.00 92.44 203 TYR A CA 1
ATOM 1615 C C . TYR A 1 203 ? 8.624 -11.343 8.547 1.00 92.44 203 TYR A C 1
ATOM 1617 O O . TYR A 1 203 ? 8.714 -10.327 9.233 1.00 92.44 203 TYR A O 1
ATOM 1625 N N . SER A 1 204 ? 9.559 -11.673 7.657 1.00 92.12 204 SER A N 1
ATOM 1626 C CA . SER A 1 204 ? 10.652 -10.780 7.245 1.00 92.12 204 SER A CA 1
ATOM 1627 C C . SER A 1 204 ? 10.588 -10.596 5.732 1.00 92.12 204 SER A C 1
ATOM 1629 O O . SER A 1 204 ? 11.434 -11.063 4.968 1.00 92.12 204 SER A O 1
ATOM 1631 N N . THR A 1 205 ? 9.486 -9.996 5.289 1.00 88.06 205 THR A N 1
ATOM 1632 C CA . THR A 1 205 ? 9.139 -9.952 3.871 1.00 88.06 205 THR A CA 1
ATOM 1633 C C . THR A 1 205 ? 10.029 -8.984 3.109 1.00 88.06 205 THR A C 1
ATOM 1635 O O . THR A 1 205 ? 10.200 -7.832 3.499 1.00 88.06 205 THR A O 1
ATOM 1638 N N . VAL A 1 206 ? 10.572 -9.478 2.004 1.00 88.25 206 VAL A N 1
ATOM 1639 C CA . VAL A 1 206 ? 11.413 -8.743 1.063 1.00 88.25 206 VAL A CA 1
ATOM 1640 C C . VAL A 1 206 ? 10.935 -9.046 -0.352 1.00 88.25 206 VAL A C 1
ATOM 1642 O O . VAL A 1 206 ? 10.427 -10.134 -0.615 1.00 88.25 206 VAL A O 1
ATOM 1645 N N . TRP A 1 207 ? 11.104 -8.095 -1.263 1.00 90.00 207 TRP A N 1
ATOM 1646 C CA . TRP A 1 207 ? 10.838 -8.239 -2.697 1.00 90.00 207 TRP A CA 1
ATOM 1647 C C . TRP A 1 207 ? 11.892 -7.457 -3.479 1.00 90.00 207 TRP A C 1
ATOM 1649 O O . TRP A 1 207 ? 12.513 -6.555 -2.912 1.00 90.00 207 TRP A O 1
ATOM 1659 N N . ALA A 1 208 ? 12.132 -7.822 -4.738 1.00 86.88 208 ALA A N 1
ATOM 1660 C CA . ALA A 1 208 ? 13.088 -7.107 -5.585 1.00 86.88 208 ALA A CA 1
ATOM 1661 C C . ALA A 1 208 ? 12.531 -5.739 -5.991 1.00 86.88 208 ALA A C 1
ATOM 1663 O O . ALA A 1 208 ? 13.157 -4.705 -5.766 1.00 86.88 208 ALA A O 1
ATOM 1664 N N . GLU A 1 209 ? 11.314 -5.738 -6.536 1.00 86.12 209 GLU A N 1
ATOM 1665 C CA . GLU A 1 209 ? 10.640 -4.542 -7.032 1.00 86.12 209 GLU A CA 1
ATOM 1666 C C . GLU A 1 209 ? 9.145 -4.583 -6.670 1.00 86.12 209 GLU A C 1
ATOM 1668 O O . GLU A 1 209 ? 8.518 -5.650 -6.722 1.00 86.12 209 GLU A O 1
ATOM 1673 N N . PRO A 1 210 ? 8.547 -3.447 -6.263 1.00 86.50 210 PRO A N 1
ATOM 1674 C CA . PRO A 1 210 ? 7.102 -3.357 -6.130 1.00 86.50 210 PRO A CA 1
ATOM 1675 C C . PRO A 1 210 ? 6.436 -3.391 -7.517 1.00 86.50 210 PRO A C 1
ATOM 1677 O O . PRO A 1 210 ? 7.010 -2.919 -8.497 1.00 86.50 210 PRO A O 1
ATOM 1680 N N . GLY A 1 211 ? 5.218 -3.932 -7.598 1.00 90.19 211 GLY A N 1
ATOM 1681 C CA . GLY A 1 211 ? 4.515 -4.128 -8.866 1.00 90.19 211 GLY A CA 1
ATOM 1682 C C . GLY A 1 211 ? 4.916 -5.418 -9.584 1.00 90.19 211 GLY A C 1
ATOM 1683 O O . GLY A 1 211 ? 5.713 -6.207 -9.078 1.00 90.19 211 GLY A O 1
ATOM 1684 N N . ILE A 1 212 ? 4.329 -5.644 -10.761 1.00 93.38 212 ILE A N 1
ATOM 1685 C CA . ILE A 1 212 ? 4.641 -6.774 -11.643 1.00 93.38 212 ILE A CA 1
ATOM 1686 C C . ILE A 1 212 ? 5.659 -6.317 -12.682 1.00 93.38 212 ILE A C 1
ATOM 1688 O O . ILE A 1 212 ? 5.358 -5.510 -13.567 1.00 93.38 212 ILE A O 1
ATOM 1692 N N . ASN A 1 213 ? 6.874 -6.821 -12.528 1.00 93.50 213 ASN A N 1
ATOM 1693 C CA . ASN A 1 213 ? 8.067 -6.357 -13.206 1.00 93.50 213 ASN A CA 1
ATOM 1694 C C . ASN A 1 213 ? 8.371 -7.167 -14.476 1.00 93.50 213 ASN A C 1
ATOM 1696 O O . ASN A 1 213 ? 7.669 -8.131 -14.789 1.00 93.50 213 ASN A O 1
ATOM 1700 N N . CYS A 1 214 ? 9.394 -6.766 -15.235 1.00 95.12 214 CYS A N 1
ATOM 1701 C CA . CYS A 1 214 ? 9.756 -7.436 -16.491 1.00 95.12 214 CYS A CA 1
ATOM 1702 C C . CYS A 1 214 ? 10.020 -8.939 -16.286 1.00 95.12 214 CYS A C 1
ATOM 1704 O O . CYS A 1 214 ? 9.514 -9.791 -17.019 1.00 95.12 214 CYS A O 1
ATOM 1706 N N . GLU A 1 215 ? 10.768 -9.261 -15.239 1.00 94.06 215 GLU A N 1
ATOM 1707 C CA . GLU A 1 215 ? 11.273 -10.601 -14.943 1.00 94.06 215 GLU A CA 1
ATOM 1708 C C . GLU A 1 215 ? 10.192 -11.523 -14.359 1.00 94.06 215 GLU A C 1
ATOM 1710 O O . GLU A 1 215 ? 10.339 -12.742 -14.358 1.00 94.06 215 GLU A O 1
ATOM 1715 N N . SER A 1 216 ? 9.053 -10.972 -13.925 1.00 92.06 216 SER A N 1
ATOM 1716 C CA . SER A 1 216 ? 7.866 -11.760 -13.564 1.00 92.06 216 SER A CA 1
ATOM 1717 C C . SER A 1 216 ? 7.265 -12.496 -14.765 1.00 92.06 216 SER A C 1
ATOM 1719 O O . SER A 1 216 ? 6.609 -13.521 -14.589 1.00 92.06 216 SER A O 1
ATOM 1721 N N . CYS A 1 217 ? 7.491 -11.984 -15.979 1.00 93.31 217 CYS A N 1
ATOM 1722 C CA . CYS A 1 217 ? 7.046 -12.601 -17.230 1.00 93.31 217 CYS A CA 1
ATOM 1723 C C . CYS A 1 217 ? 8.201 -13.233 -18.019 1.00 93.31 217 CYS A C 1
ATOM 1725 O O . CYS A 1 217 ? 7.991 -14.229 -18.706 1.00 93.31 217 CYS A O 1
ATOM 1727 N N . HIS A 1 218 ? 9.397 -12.643 -17.950 1.00 94.06 218 HIS A N 1
ATOM 1728 C CA . HIS A 1 218 ? 10.547 -13.040 -18.767 1.00 94.06 218 HIS A CA 1
ATOM 1729 C C . HIS A 1 218 ? 11.581 -13.900 -18.031 1.00 94.06 218 HIS A C 1
ATOM 1731 O O . HIS A 1 218 ? 12.453 -14.457 -18.689 1.00 94.06 218 HIS A O 1
ATOM 1737 N N . GLY A 1 219 ? 11.443 -14.065 -16.713 1.00 89.38 219 GLY A N 1
ATOM 1738 C CA . GLY A 1 219 ? 12.427 -14.756 -15.887 1.00 89.38 219 GLY A CA 1
ATOM 1739 C C . GLY A 1 219 ? 13.677 -13.911 -15.607 1.00 89.38 219 GLY A C 1
ATOM 1740 O O . GLY A 1 219 ? 13.720 -12.746 -16.015 1.00 89.38 219 GLY A O 1
ATOM 1741 N N . PRO A 1 220 ? 14.640 -14.482 -14.863 1.00 88.19 220 PRO A N 1
ATOM 1742 C CA . PRO A 1 220 ? 15.978 -13.919 -14.689 1.00 88.19 220 PRO A CA 1
ATOM 1743 C C . PRO A 1 220 ? 16.788 -13.941 -15.996 1.00 88.19 220 PRO A C 1
ATOM 1745 O O . PRO A 1 220 ? 16.597 -14.888 -16.796 1.00 88.19 220 PRO A O 1
#

Radius of gyration: 27.58 Å; chains: 1; bounding box: 107×39×82 Å

pLDDT: mean 82.04, std 19.7, range [36.03, 98.12]

Sequence (220 aa):
MKRSIFLIFLMVTATALIIGSSLKSPITVAAQSSSKYEGYIGSTSCRECHEKFYKLWAPSHHGLAMQHYTRELARKSLTPQTDDIVMGDYRYRAEIQPGRGWVLERGPKGEKKYPMVHVLGGKNVYYFLTPMERGRLQTLPVAYDVRGKEWFDTAASGVRHFPGQSDGGPVNWKDPAYTFNTACYRCHVSQLSTNYDLKTDTYSTVWAEPGINCESCHGP